Protein AF-A0A8S9UGH1-F1 (afdb_monomer)

Organism: Phytophthora infestans (NCBI:txid4787)

pLDDT: mean 75.02, std 20.07, range [34.66, 97.38]

Structure (mmCIF, N/CA/C/O backbone):
data_AF-A0A8S9UGH1-F1
#
_entry.id   AF-A0A8S9UGH1-F1
#
loop_
_atom_site.group_PDB
_atom_site.id
_atom_site.type_symbol
_atom_site.label_atom_id
_atom_site.label_alt_id
_atom_site.label_comp_id
_atom_site.label_asym_id
_atom_site.label_entity_id
_atom_site.label_seq_id
_atom_site.pdbx_PDB_ins_code
_atom_site.Cartn_x
_atom_site.Cartn_y
_atom_site.Cartn_z
_atom_site.occupancy
_atom_site.B_iso_or_equiv
_atom_site.auth_seq_id
_atom_site.auth_comp_id
_atom_site.auth_asym_id
_atom_site.auth_atom_id
_atom_site.pdbx_PDB_model_num
ATOM 1 N N . MET A 1 1 ? -33.756 27.611 27.835 1.00 44.66 1 MET A N 1
ATOM 2 C CA . MET A 1 1 ? -35.030 27.285 27.177 1.00 44.66 1 MET A CA 1
ATOM 3 C C . MET A 1 1 ? -35.038 28.147 25.940 1.00 44.66 1 MET A C 1
ATOM 5 O O . MET A 1 1 ? -35.484 29.278 26.007 1.00 44.66 1 MET A O 1
ATOM 9 N N . GLU A 1 2 ? -34.351 27.660 24.919 1.00 41.62 2 GLU A N 1
ATOM 10 C CA . GLU A 1 2 ? -34.370 28.168 23.552 1.00 41.62 2 GLU A CA 1
ATOM 11 C C . GLU A 1 2 ? -34.170 26.912 22.707 1.00 41.62 2 GLU A C 1
ATOM 13 O O . GLU A 1 2 ? -33.195 26.176 22.890 1.00 41.62 2 GLU A O 1
ATOM 18 N N . ASP A 1 3 ? -35.229 26.614 21.971 1.00 41.09 3 ASP A N 1
ATOM 19 C CA . ASP A 1 3 ? -35.484 25.418 21.193 1.00 41.09 3 ASP A CA 1
ATOM 20 C C . ASP A 1 3 ? -34.881 25.544 19.782 1.00 41.09 3 ASP A C 1
ATOM 22 O O . ASP A 1 3 ? -34.665 26.650 19.293 1.00 41.09 3 ASP A O 1
ATOM 26 N N . GLU A 1 4 ? -34.663 24.371 19.178 1.00 49.03 4 GLU A N 1
ATOM 27 C CA . GLU A 1 4 ? -34.787 24.040 17.746 1.00 49.03 4 GLU A CA 1
ATOM 28 C C . GLU A 1 4 ? -33.954 24.807 16.695 1.00 49.03 4 GLU A C 1
ATOM 30 O O . GLU A 1 4 ? -34.192 25.968 16.392 1.00 49.03 4 GLU A O 1
ATOM 35 N N . GLU A 1 5 ? -33.081 24.079 15.986 1.00 45.22 5 GLU A N 1
ATOM 36 C CA . GLU A 1 5 ? -33.458 23.616 14.641 1.00 45.22 5 GLU A CA 1
ATOM 37 C C . GLU A 1 5 ? -32.641 22.381 14.219 1.00 45.22 5 GLU A C 1
ATOM 39 O O . GLU A 1 5 ? -31.415 22.319 14.322 1.00 45.22 5 GLU A O 1
ATOM 44 N N . ASP A 1 6 ? -33.407 21.371 13.821 1.00 49.03 6 ASP A N 1
ATOM 45 C CA . ASP A 1 6 ? -33.062 20.022 13.403 1.00 49.03 6 ASP A CA 1
ATOM 46 C C . ASP A 1 6 ? -32.871 20.027 11.878 1.00 49.03 6 ASP A C 1
ATOM 48 O O . ASP A 1 6 ? -33.835 20.229 11.142 1.00 49.03 6 ASP A O 1
ATOM 52 N N . ASP A 1 7 ? -31.637 19.843 11.398 1.00 43.50 7 ASP A N 1
ATOM 53 C CA . ASP A 1 7 ? -31.342 19.698 9.964 1.00 43.50 7 ASP A CA 1
ATOM 54 C C . ASP A 1 7 ? -30.537 18.412 9.724 1.00 43.50 7 ASP A C 1
ATOM 56 O O . ASP A 1 7 ? -29.361 18.403 9.350 1.00 43.50 7 ASP A O 1
ATOM 60 N N . PHE A 1 8 ? -31.179 17.275 10.013 1.00 40.16 8 PHE A N 1
ATOM 61 C CA . PHE A 1 8 ? -30.721 15.976 9.536 1.00 40.16 8 PHE A CA 1
ATOM 62 C C . PHE A 1 8 ? -31.013 15.857 8.037 1.00 40.16 8 PHE A C 1
ATOM 64 O O . PHE A 1 8 ? -32.119 15.520 7.604 1.00 40.16 8 PHE A O 1
ATOM 71 N N . ALA A 1 9 ? -29.973 16.090 7.238 1.00 45.25 9 ALA A N 1
ATOM 72 C CA . ALA A 1 9 ? -29.946 15.730 5.832 1.00 45.25 9 ALA A CA 1
ATOM 73 C C . ALA A 1 9 ? -30.284 14.236 5.665 1.00 45.25 9 ALA A C 1
ATOM 75 O O . ALA A 1 9 ? -29.589 13.352 6.171 1.00 45.25 9 ALA A O 1
ATOM 76 N N . LYS A 1 10 ? -31.381 13.971 4.949 1.00 42.06 10 LYS A N 1
ATOM 77 C CA . LYS A 1 10 ? -31.818 12.635 4.533 1.00 42.06 10 LYS A CA 1
ATOM 78 C C . LYS A 1 10 ? -30.698 11.959 3.741 1.00 42.06 10 LYS A C 1
ATOM 80 O O . LYS A 1 10 ? -30.275 12.483 2.713 1.00 42.06 10 LYS A O 1
ATOM 85 N N . LEU A 1 11 ? -30.236 10.805 4.217 1.00 38.94 11 LEU A N 1
ATOM 86 C CA . LEU A 1 11 ? -29.383 9.921 3.432 1.00 38.94 11 LEU A CA 1
ATOM 87 C C . LEU A 1 11 ? -30.265 9.176 2.433 1.00 38.94 11 LEU A C 1
ATOM 89 O O . LEU A 1 11 ? -31.234 8.525 2.815 1.00 38.94 11 LEU A O 1
ATOM 93 N N . ASP A 1 12 ? -29.928 9.359 1.164 1.00 39.69 12 ASP A N 1
ATOM 94 C CA . ASP A 1 12 ? -30.560 8.748 0.004 1.00 39.69 12 ASP A CA 1
ATOM 95 C C . ASP A 1 12 ? -30.455 7.216 0.100 1.00 39.69 12 ASP A C 1
ATOM 97 O O . ASP A 1 12 ? -29.358 6.656 0.193 1.00 39.69 12 ASP A O 1
ATOM 101 N N . GLU A 1 13 ? -31.605 6.544 0.130 1.00 45.19 13 GLU A N 1
ATOM 102 C CA . GLU A 1 13 ? -31.738 5.088 0.080 1.00 45.19 13 GLU A CA 1
ATOM 103 C C . GLU A 1 13 ? -31.532 4.622 -1.366 1.00 45.19 13 GLU A C 1
ATOM 105 O O . GLU A 1 13 ? -32.474 4.244 -2.054 1.00 45.19 13 GLU A O 1
ATOM 110 N N . ASN A 1 14 ? -30.290 4.646 -1.843 1.00 39.72 14 ASN A N 1
ATOM 111 C CA . ASN A 1 14 ? -29.904 3.839 -2.995 1.00 39.72 14 ASN A CA 1
AT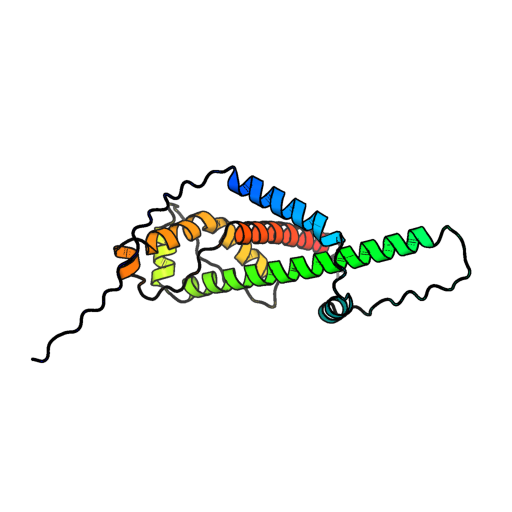OM 112 C C . ASN A 1 14 ? -28.959 2.735 -2.518 1.00 39.72 14 ASN A C 1
ATOM 114 O O . ASN A 1 14 ? -27.737 2.881 -2.474 1.00 39.72 14 ASN A O 1
ATOM 118 N N . GLU A 1 15 ? -29.583 1.628 -2.112 1.00 48.22 15 GLU A N 1
ATOM 119 C CA . GLU A 1 15 ? -28.975 0.310 -1.950 1.00 48.22 15 GLU A CA 1
ATOM 120 C C . GLU A 1 15 ? -28.359 -0.145 -3.282 1.00 48.22 15 GLU 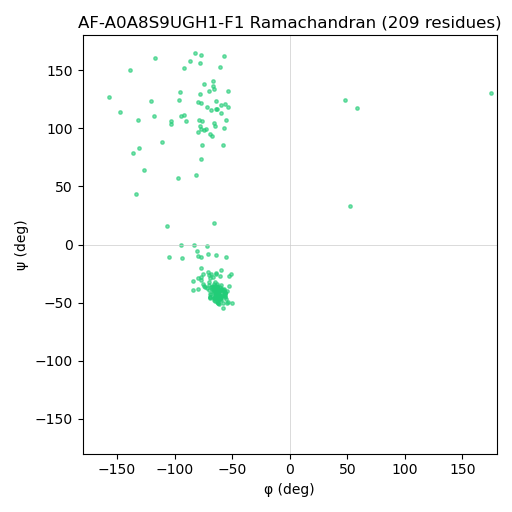A C 1
ATOM 122 O O . GLU A 1 15 ? -28.967 -0.882 -4.057 1.00 48.22 15 GLU A O 1
ATOM 127 N N . GLU A 1 16 ? -27.119 0.254 -3.554 1.00 44.28 16 GLU A N 1
ATOM 128 C CA . GLU A 1 16 ? -26.281 -0.513 -4.471 1.00 44.28 16 GLU A CA 1
ATOM 129 C C . GLU A 1 16 ? -25.745 -1.727 -3.713 1.00 44.28 16 GLU A C 1
ATOM 131 O O . GLU A 1 16 ? -24.863 -1.655 -2.857 1.00 44.28 16 GLU A O 1
ATOM 136 N N . ASN A 1 17 ? -26.378 -2.861 -3.989 1.00 34.66 17 ASN A N 1
ATOM 137 C CA . ASN A 1 17 ? -25.993 -4.179 -3.526 1.00 34.66 17 ASN A CA 1
ATOM 138 C C . ASN A 1 17 ? -24.628 -4.548 -4.138 1.00 34.66 17 ASN A C 1
ATOM 140 O O . ASN A 1 17 ? -24.538 -4.908 -5.311 1.00 34.66 17 ASN A O 1
ATOM 144 N N . TRP A 1 18 ? -23.559 -4.427 -3.349 1.00 46.03 18 TRP A N 1
ATOM 145 C CA . TRP A 1 18 ? -22.182 -4.687 -3.774 1.00 46.03 18 TRP A CA 1
ATOM 146 C C . TRP A 1 18 ? -21.906 -6.190 -3.870 1.00 46.03 18 TRP A C 1
ATOM 148 O O . TRP A 1 18 ? -21.403 -6.813 -2.934 1.00 46.03 18 TRP A O 1
ATOM 158 N N . VAL A 1 19 ? -22.226 -6.777 -5.019 1.00 39.38 19 VAL A N 1
ATOM 159 C CA . VAL A 1 19 ? -21.694 -8.080 -5.426 1.00 39.38 19 VAL A CA 1
ATOM 160 C C . VAL A 1 19 ? -20.404 -7.811 -6.202 1.00 39.38 19 VAL A C 1
ATOM 162 O O . VAL A 1 19 ? -20.446 -7.319 -7.326 1.00 39.38 19 VAL A O 1
ATOM 165 N N . GLU A 1 20 ? -19.243 -8.086 -5.599 1.00 46.31 20 GLU A N 1
ATOM 166 C CA . GLU A 1 20 ? -17.964 -8.065 -6.323 1.00 46.31 20 GLU A CA 1
ATOM 167 C C . GLU A 1 20 ? -17.944 -9.248 -7.306 1.00 46.31 20 GLU A C 1
ATOM 169 O O . GLU A 1 20 ? -17.641 -10.386 -6.942 1.00 46.31 20 GLU A O 1
ATOM 174 N N . GLU A 1 21 ? -18.322 -8.990 -8.561 1.00 43.41 21 GLU A N 1
ATOM 175 C CA . GLU A 1 21 ? -18.216 -9.972 -9.635 1.00 43.41 21 GLU A CA 1
ATOM 176 C C . GLU A 1 21 ? -16.764 -10.037 -10.151 1.00 43.41 21 GLU A C 1
ATOM 178 O O . GLU A 1 21 ? -16.227 -9.032 -10.625 1.00 43.41 21 GLU A O 1
ATOM 183 N N . PRO A 1 22 ? -16.108 -11.213 -10.132 1.00 49.59 22 PRO A N 1
ATOM 184 C CA . PRO A 1 22 ? -14.705 -11.372 -10.538 1.00 49.59 22 PRO A CA 1
ATOM 185 C C . PRO A 1 22 ? -14.437 -11.062 -12.023 1.00 49.59 22 PRO A C 1
ATOM 187 O O . PRO A 1 22 ? -13.282 -10.980 -12.436 1.00 49.59 22 PRO A O 1
ATOM 190 N N . TYR A 1 23 ? -15.483 -10.873 -12.831 1.00 52.03 23 TYR A N 1
ATOM 191 C CA . TYR A 1 23 ? -15.370 -10.469 -14.232 1.00 52.03 23 TYR A CA 1
ATOM 192 C C . TYR A 1 23 ? -15.024 -8.981 -14.403 1.00 52.03 23 TYR A C 1
ATOM 194 O O . TYR A 1 23 ? -14.351 -8.630 -15.369 1.00 52.03 23 TYR A O 1
ATOM 202 N N . VAL A 1 24 ? -15.364 -8.127 -13.429 1.00 55.91 24 VAL A N 1
ATOM 203 C CA . VAL A 1 24 ? -15.098 -6.678 -13.494 1.00 55.91 24 VAL A CA 1
ATOM 204 C C . VAL A 1 24 ? -13.598 -6.371 -13.378 1.00 55.91 24 VAL A C 1
ATOM 206 O O . VAL A 1 24 ? -13.102 -5.448 -14.021 1.00 55.91 24 VAL A O 1
ATOM 209 N N . GLU A 1 25 ? -12.833 -7.172 -12.622 1.00 53.97 25 GLU A N 1
ATOM 210 C CA . GLU A 1 25 ? -11.370 -7.011 -12.545 1.00 53.97 25 GLU A CA 1
ATOM 211 C C . GLU A 1 25 ? -10.682 -7.346 -13.880 1.00 53.97 25 GLU A C 1
ATOM 213 O O . GLU A 1 25 ? -9.716 -6.683 -14.254 1.00 53.97 25 GLU A O 1
ATOM 218 N N . LEU A 1 26 ? -11.180 -8.343 -14.619 1.00 51.88 26 LEU A N 1
ATOM 219 C CA . LEU A 1 26 ? -10.621 -8.724 -15.920 1.00 51.88 26 LEU A CA 1
ATOM 220 C C . LEU A 1 26 ? -10.972 -7.707 -17.012 1.00 51.88 26 LEU A C 1
ATOM 222 O O . LEU A 1 26 ? -10.125 -7.407 -17.851 1.00 51.88 26 LEU A O 1
ATOM 226 N N . GLU A 1 27 ? -12.176 -7.134 -16.975 1.00 56.03 27 GLU A N 1
ATOM 227 C CA . GLU A 1 27 ? -12.573 -6.051 -17.881 1.00 56.03 27 GLU A CA 1
ATOM 228 C C . GLU A 1 27 ? -11.795 -4.760 -17.610 1.00 56.03 27 GLU A C 1
ATOM 230 O O . GLU A 1 27 ? -11.370 -4.104 -18.557 1.00 56.03 27 GLU A O 1
ATOM 235 N N . ALA A 1 28 ? -11.513 -4.432 -16.344 1.00 58.03 28 ALA A N 1
ATOM 236 C CA . ALA A 1 28 ? -10.656 -3.297 -16.001 1.00 58.03 28 ALA A CA 1
ATOM 237 C C . ALA A 1 28 ? -9.218 -3.484 -16.516 1.00 58.03 28 ALA A C 1
ATOM 239 O O . ALA A 1 28 ? -8.615 -2.535 -17.014 1.00 58.03 28 ALA A O 1
ATOM 240 N N . ILE A 1 29 ? -8.671 -4.704 -16.440 1.00 54.88 29 ILE A N 1
ATOM 241 C CA . ILE A 1 29 ? -7.347 -5.022 -16.998 1.00 54.88 29 ILE A CA 1
ATOM 242 C C . ILE A 1 29 ? -7.358 -4.902 -18.528 1.00 54.88 29 ILE A C 1
ATOM 244 O O . ILE A 1 29 ? -6.483 -4.242 -19.081 1.00 54.88 29 ILE A O 1
ATOM 248 N N . ALA A 1 30 ? -8.366 -5.457 -19.207 1.00 61.88 30 ALA A N 1
ATOM 249 C CA . ALA A 1 30 ? -8.492 -5.363 -20.664 1.00 61.88 30 ALA A CA 1
ATOM 250 C C . ALA A 1 30 ? -8.712 -3.916 -21.149 1.00 61.88 30 ALA A C 1
ATOM 252 O O . ALA A 1 30 ? -8.185 -3.519 -22.187 1.00 61.88 30 ALA A O 1
ATOM 253 N N . PHE A 1 31 ? -9.452 -3.109 -20.383 1.00 62.97 31 PHE A N 1
ATOM 254 C CA . PHE A 1 31 ? -9.642 -1.684 -20.649 1.00 62.97 31 PHE A CA 1
ATOM 255 C C . PHE A 1 31 ? -8.322 -0.914 -20.526 1.00 62.97 31 PHE A C 1
ATOM 257 O O . PHE A 1 31 ? -7.970 -0.157 -21.426 1.00 62.97 31 PHE A O 1
ATOM 264 N N . MET A 1 32 ? -7.537 -1.176 -19.474 1.00 56.22 32 MET A N 1
ATOM 265 C CA . MET A 1 32 ? -6.207 -0.576 -19.317 1.00 56.22 32 MET A CA 1
ATOM 266 C C . MET A 1 32 ? -5.235 -1.003 -20.427 1.00 56.22 32 MET A C 1
ATOM 268 O O . MET A 1 32 ? -4.458 -0.175 -20.893 1.00 56.22 32 MET A O 1
ATOM 272 N N . GLU A 1 33 ? -5.279 -2.259 -20.887 1.00 61.94 33 GLU A N 1
ATOM 273 C CA . GLU A 1 33 ? -4.470 -2.731 -22.024 1.00 61.94 33 GLU A CA 1
ATOM 274 C C . GLU A 1 33 ? -4.875 -2.057 -23.348 1.00 61.94 33 GLU A C 1
ATOM 276 O O . GLU A 1 33 ? -4.011 -1.729 -24.163 1.00 61.94 33 GLU A O 1
ATOM 281 N N . SER A 1 34 ? -6.172 -1.796 -23.546 1.00 62.28 34 SER A N 1
ATOM 282 C CA . SER A 1 34 ? -6.693 -1.069 -24.710 1.00 62.28 34 SER A CA 1
ATOM 283 C C . SER A 1 34 ? -6.301 0.413 -24.698 1.00 62.28 34 SER A C 1
ATOM 285 O O . SER A 1 34 ? -5.896 0.941 -25.734 1.00 62.28 34 SER A O 1
ATOM 287 N N . ASP A 1 35 ? -6.377 1.082 -23.546 1.00 54.22 35 ASP A N 1
ATOM 288 C CA . ASP A 1 35 ? -5.964 2.485 -23.398 1.00 54.22 35 ASP A CA 1
ATOM 289 C C . ASP A 1 35 ? -4.447 2.655 -23.578 1.00 54.22 35 ASP A C 1
ATOM 291 O O . ASP A 1 35 ? -4.005 3.626 -24.194 1.00 54.22 35 ASP A O 1
ATOM 295 N N . LEU A 1 36 ? -3.641 1.683 -23.129 1.00 51.94 36 LEU A N 1
ATOM 296 C CA . LEU A 1 36 ? -2.192 1.679 -23.362 1.00 51.94 36 LEU A CA 1
ATOM 297 C C . LEU A 1 36 ? -1.838 1.578 -24.856 1.00 51.94 36 LEU A C 1
ATOM 299 O O . LEU A 1 36 ? -0.835 2.134 -25.297 1.00 51.94 36 LEU A O 1
ATOM 303 N N . LEU A 1 37 ? -2.649 0.861 -25.641 1.00 54.97 37 LEU A N 1
ATOM 304 C CA . LEU A 1 37 ? -2.483 0.763 -27.094 1.00 54.97 37 LEU A CA 1
ATOM 305 C C . LEU A 1 37 ? -2.945 2.046 -27.807 1.00 54.97 37 LEU A C 1
ATOM 307 O O . LEU A 1 37 ? -2.331 2.446 -28.799 1.00 54.97 37 LEU A O 1
ATOM 311 N N . ALA A 1 38 ? -3.976 2.715 -27.282 1.00 51.78 38 ALA A N 1
ATOM 312 C CA . ALA A 1 38 ? -4.524 3.953 -27.837 1.00 51.78 38 ALA A CA 1
ATOM 313 C C . ALA A 1 38 ? -3.670 5.199 -27.532 1.00 51.78 38 ALA A C 1
ATOM 315 O O . ALA A 1 38 ? -3.600 6.105 -28.361 1.00 51.78 38 ALA A O 1
ATOM 316 N N . SER A 1 39 ? -2.953 5.249 -26.400 1.00 45.69 39 SER A N 1
ATOM 317 C CA . SER A 1 39 ? -2.083 6.392 -26.065 1.00 45.69 39 SER A CA 1
ATOM 318 C C . SER A 1 39 ? -0.803 6.474 -26.910 1.00 45.69 39 SER A C 1
ATOM 320 O O . SER A 1 39 ? -0.025 7.413 -26.745 1.00 45.69 39 SER A O 1
ATOM 322 N N . SER A 1 40 ? -0.572 5.521 -27.821 1.00 45.62 40 SER A N 1
ATOM 323 C CA . SER A 1 40 ? 0.558 5.544 -28.759 1.00 45.62 40 SER A CA 1
ATOM 324 C C . SER A 1 40 ? 0.435 6.619 -29.855 1.00 45.62 40 SER A C 1
ATOM 326 O O . SER A 1 40 ? 1.406 6.861 -30.575 1.00 45.62 40 SER A O 1
ATOM 328 N N . GLU A 1 41 ? -0.715 7.303 -29.958 1.00 43.75 41 GLU A N 1
ATOM 329 C CA . GLU A 1 41 ? -0.985 8.329 -30.979 1.00 43.75 41 GLU A CA 1
ATOM 330 C C . GLU A 1 41 ? -0.933 9.787 -30.470 1.00 43.75 41 GLU A C 1
ATOM 332 O O . GLU A 1 41 ? -0.873 10.707 -31.288 1.00 43.75 41 GLU A O 1
ATOM 337 N N . GLU A 1 42 ? -0.877 10.042 -29.155 1.00 43.56 42 GLU A N 1
ATOM 338 C CA . GLU A 1 42 ? -0.755 11.408 -28.618 1.00 43.56 42 GLU A CA 1
ATOM 339 C C . GLU A 1 42 ? 0.671 11.720 -28.144 1.00 43.56 42 GLU A C 1
ATOM 341 O O . GLU A 1 42 ? 1.124 11.334 -27.067 1.00 43.56 42 GLU A O 1
ATOM 346 N N . THR A 1 43 ? 1.390 12.493 -28.960 1.00 42.38 43 THR A N 1
ATOM 347 C CA . THR A 1 43 ? 2.711 13.038 -28.633 1.00 42.38 43 THR A CA 1
ATOM 348 C C . THR A 1 43 ? 2.611 14.065 -27.503 1.00 42.38 43 THR A C 1
ATOM 350 O O . THR A 1 43 ? 2.402 15.258 -27.738 1.00 42.38 43 THR A O 1
ATOM 353 N N . VAL A 1 44 ? 2.795 13.625 -26.260 1.00 46.94 44 VAL A N 1
ATOM 354 C CA . VAL A 1 44 ? 3.105 14.526 -25.144 1.00 46.94 44 VAL A CA 1
ATOM 355 C C . VAL A 1 44 ? 4.491 15.130 -25.390 1.00 46.94 44 VAL A C 1
ATOM 357 O O . VAL A 1 44 ? 5.419 14.438 -25.800 1.00 46.94 44 VAL A O 1
ATOM 360 N N . SER A 1 45 ? 4.649 16.436 -25.156 1.00 50.19 45 SER A N 1
ATOM 361 C CA . SER A 1 45 ? 5.939 17.124 -25.293 1.00 50.19 45 SER A CA 1
ATOM 362 C C . SER A 1 45 ? 7.010 16.443 -24.431 1.00 50.19 45 SER A C 1
ATOM 364 O O . SER A 1 45 ? 7.021 16.578 -23.205 1.00 50.19 45 SER A O 1
ATOM 366 N N . ASN A 1 46 ? 7.928 15.731 -25.091 1.00 51.66 46 ASN A N 1
ATOM 367 C CA . ASN A 1 46 ? 9.024 14.970 -24.485 1.00 51.66 46 ASN A CA 1
ATOM 368 C C . ASN A 1 46 ? 9.861 15.795 -23.486 1.00 51.66 46 ASN A C 1
ATOM 370 O O . ASN A 1 46 ? 10.433 15.241 -22.549 1.00 51.66 46 ASN A O 1
ATOM 374 N N . ALA A 1 47 ? 9.898 17.122 -23.640 1.00 52.38 47 ALA A N 1
ATOM 375 C CA . ALA A 1 47 ? 10.714 18.032 -22.838 1.00 52.38 47 ALA A CA 1
ATOM 376 C C . ALA A 1 47 ? 10.465 17.925 -21.320 1.00 52.38 47 ALA A C 1
ATOM 378 O O . ALA A 1 47 ? 11.423 17.896 -20.550 1.00 52.38 47 ALA A O 1
ATOM 379 N N . ALA A 1 48 ? 9.208 17.792 -20.882 1.00 51.03 48 ALA A N 1
ATOM 380 C CA . ALA A 1 48 ? 8.876 17.734 -19.453 1.00 51.03 48 ALA A CA 1
ATOM 381 C C . ALA A 1 48 ? 9.369 16.440 -18.774 1.00 51.03 48 ALA A C 1
ATOM 383 O O . ALA A 1 48 ? 9.604 16.402 -17.566 1.00 51.03 48 ALA A O 1
ATOM 384 N N . VAL A 1 49 ? 9.535 15.370 -19.552 1.00 51.22 49 VAL A N 1
ATOM 385 C CA . VAL A 1 49 ? 9.947 14.057 -19.047 1.00 51.22 49 VAL A CA 1
ATOM 386 C C . VAL A 1 49 ? 11.465 13.966 -18.910 1.00 51.22 49 VAL A C 1
ATOM 388 O O . VAL A 1 49 ? 11.961 13.437 -17.913 1.00 51.22 49 VAL A O 1
ATOM 391 N N . PHE A 1 50 ? 12.201 14.537 -19.868 1.00 52.44 50 PHE A N 1
ATOM 392 C CA . PHE A 1 50 ? 13.659 14.665 -19.806 1.00 52.44 50 PHE A CA 1
ATOM 393 C C . PHE A 1 50 ? 14.100 15.512 -18.601 1.00 52.44 50 PHE A C 1
ATOM 395 O O . PHE A 1 50 ? 15.017 15.122 -17.877 1.00 52.44 50 PHE A O 1
ATOM 402 N N . GLU A 1 51 ? 13.376 16.597 -18.310 1.00 55.59 51 GLU A N 1
ATOM 403 C CA . GLU A 1 51 ? 13.623 17.448 -17.140 1.00 55.59 51 GLU A CA 1
ATOM 404 C C . GLU A 1 51 ? 13.394 16.701 -15.812 1.00 55.59 51 GLU A C 1
ATOM 406 O O . GLU A 1 51 ? 14.235 16.756 -14.913 1.00 55.59 51 GLU A O 1
ATOM 411 N N . ALA A 1 52 ? 12.315 15.917 -15.698 1.00 49.69 52 ALA A N 1
ATOM 412 C CA . ALA A 1 52 ? 12.025 15.135 -14.492 1.00 49.69 52 ALA A CA 1
ATOM 413 C C . ALA A 1 52 ? 13.072 14.037 -14.210 1.00 49.69 52 ALA A C 1
ATOM 415 O O . ALA A 1 52 ? 13.352 13.726 -13.049 1.00 49.69 52 ALA A O 1
ATOM 416 N N . LEU A 1 53 ? 13.669 13.464 -15.260 1.00 49.41 53 LEU A N 1
ATOM 417 C CA . LEU A 1 53 ? 14.675 12.402 -15.159 1.00 49.41 53 LEU A CA 1
ATOM 418 C C . LEU A 1 53 ? 16.126 12.908 -15.169 1.00 49.41 53 LEU A C 1
ATOM 420 O O . LEU A 1 53 ? 17.035 12.089 -15.056 1.00 49.41 53 LEU A O 1
ATOM 424 N N . HIS A 1 54 ? 16.356 14.223 -15.269 1.00 54.09 54 HIS A N 1
ATOM 425 C CA . HIS A 1 54 ? 17.693 14.810 -15.463 1.00 54.09 54 HIS A CA 1
ATOM 426 C C . HIS A 1 54 ? 18.446 14.197 -16.659 1.00 54.09 54 HIS A C 1
ATOM 428 O O . HIS A 1 54 ? 19.668 14.046 -16.633 1.00 54.09 54 HIS A O 1
ATOM 434 N N . LEU A 1 55 ? 17.713 13.806 -17.700 1.00 51.88 55 LEU A N 1
ATOM 435 C CA . LEU A 1 55 ? 18.288 13.292 -18.935 1.00 51.88 55 LEU A CA 1
ATOM 436 C C . LEU A 1 55 ? 18.389 14.454 -19.924 1.00 51.88 55 LEU A C 1
ATOM 438 O O . LEU A 1 55 ? 17.422 15.190 -20.110 1.00 51.88 55 LEU A O 1
ATOM 442 N N . GLU A 1 56 ? 19.545 14.639 -20.561 1.00 49.47 56 GLU A N 1
ATOM 443 C CA . GLU A 1 56 ? 19.661 15.632 -21.630 1.00 49.47 56 GLU A CA 1
ATOM 444 C C . GLU A 1 56 ? 18.864 15.155 -22.856 1.00 49.47 56 GLU A C 1
ATOM 446 O O . GLU A 1 56 ? 18.995 13.989 -23.251 1.00 49.47 56 GLU A O 1
ATOM 451 N N . PRO A 1 57 ? 18.018 16.010 -23.461 1.00 49.75 57 PRO A N 1
ATOM 452 C CA . PRO A 1 57 ? 17.306 15.643 -24.674 1.00 49.75 57 PRO A CA 1
ATOM 453 C C . PRO A 1 57 ? 18.325 15.402 -25.791 1.00 49.75 57 PRO A C 1
ATOM 455 O O . PRO A 1 57 ? 19.048 16.311 -26.200 1.00 49.75 57 PRO A O 1
ATOM 458 N N . VAL A 1 58 ? 18.384 14.170 -26.297 1.00 49.50 58 VAL A N 1
ATOM 459 C CA . VAL A 1 58 ? 19.229 13.832 -27.446 1.00 49.50 58 VAL A CA 1
ATOM 460 C C . VAL A 1 58 ? 18.563 14.397 -28.697 1.00 49.50 58 VAL A C 1
ATOM 462 O O . VAL A 1 58 ? 17.627 13.811 -29.242 1.00 49.50 58 VAL A O 1
ATOM 465 N N . ILE A 1 59 ? 19.027 15.565 -29.138 1.00 50.03 59 ILE A N 1
ATOM 466 C CA . ILE A 1 59 ? 18.643 16.146 -30.424 1.00 50.03 59 ILE A CA 1
ATOM 467 C C . ILE A 1 59 ? 19.432 15.396 -31.497 1.00 50.03 59 ILE A C 1
ATOM 469 O O . ILE A 1 59 ? 20.619 15.638 -31.700 1.00 50.03 59 ILE A O 1
ATOM 473 N N . VAL A 1 60 ? 18.780 14.436 -32.151 1.00 50.31 60 VAL A N 1
ATOM 474 C CA . VAL A 1 60 ? 19.334 13.787 -33.340 1.00 50.31 60 VAL A CA 1
ATOM 475 C C . VAL A 1 60 ? 19.085 14.732 -34.512 1.00 50.31 60 VAL A C 1
ATOM 477 O O . VAL A 1 60 ? 17.977 14.773 -35.046 1.00 50.31 60 VAL A O 1
ATOM 480 N N . GLU A 1 61 ? 20.081 15.542 -34.869 1.00 46.72 61 GLU A N 1
ATOM 481 C CA . GLU A 1 61 ? 20.029 16.304 -36.117 1.00 46.72 61 GLU A CA 1
ATOM 482 C C . GLU A 1 61 ? 20.138 15.321 -37.285 1.00 46.72 61 GLU A C 1
ATOM 484 O O . GLU A 1 61 ? 21.130 14.603 -37.423 1.00 46.72 61 GLU A O 1
ATOM 489 N N . ALA A 1 62 ? 19.074 15.237 -38.083 1.00 50.44 62 ALA A N 1
ATOM 490 C CA . ALA A 1 62 ? 19.077 14.468 -39.314 1.00 50.44 62 ALA A CA 1
ATOM 491 C C . ALA A 1 62 ? 19.844 15.274 -40.371 1.00 50.44 62 ALA A C 1
ATOM 493 O O . ALA A 1 62 ? 19.362 16.296 -40.851 1.00 50.44 62 ALA A O 1
ATOM 494 N N . ASP A 1 63 ? 21.062 14.839 -40.680 1.00 49.28 63 ASP A N 1
ATOM 495 C CA . ASP A 1 63 ? 21.791 15.270 -41.870 1.00 49.28 63 ASP A CA 1
ATOM 496 C C . ASP A 1 63 ? 21.107 14.622 -43.086 1.00 49.28 63 ASP A C 1
ATOM 498 O O . ASP A 1 63 ? 21.045 13.395 -43.177 1.00 49.28 63 ASP A O 1
ATOM 502 N N . ASP A 1 64 ? 20.567 15.436 -44.001 1.00 55.31 64 ASP A N 1
ATOM 503 C CA . ASP A 1 64 ? 19.787 15.038 -45.192 1.00 55.31 64 ASP A CA 1
ATOM 504 C C . ASP A 1 64 ? 20.605 14.260 -46.250 1.00 55.31 64 ASP A C 1
ATOM 506 O O . ASP A 1 64 ? 20.229 14.149 -47.422 1.00 55.31 64 ASP A O 1
ATOM 510 N N . SER A 1 65 ? 21.751 13.709 -45.865 1.00 56.53 65 SER A N 1
ATOM 511 C CA . SER A 1 65 ? 22.642 12.976 -46.742 1.00 56.53 65 SER A CA 1
ATOM 512 C C . SER A 1 65 ? 23.145 11.696 -46.078 1.00 56.53 65 SER A C 1
ATOM 514 O O . SER A 1 65 ? 24.272 11.690 -45.617 1.00 56.53 65 SER A O 1
ATOM 516 N N . LEU A 1 66 ? 22.343 10.611 -46.028 1.00 51.28 66 LEU A N 1
ATOM 517 C CA . LEU A 1 66 ? 22.814 9.202 -46.049 1.00 51.28 66 LEU A CA 1
ATOM 518 C C . LEU A 1 66 ? 21.703 8.138 -45.850 1.00 51.28 66 LEU A C 1
ATOM 520 O O . LEU A 1 66 ? 20.961 8.171 -44.878 1.00 51.28 66 LEU A O 1
ATOM 524 N N . ASP A 1 67 ? 21.722 7.162 -46.769 1.00 56.56 67 ASP A N 1
ATOM 525 C CA . ASP A 1 67 ? 21.499 5.700 -46.660 1.00 56.56 67 ASP A CA 1
ATOM 526 C C . ASP A 1 67 ? 20.277 5.130 -45.887 1.00 56.56 67 ASP A C 1
ATOM 528 O O . ASP A 1 67 ? 20.128 5.299 -44.678 1.00 56.56 67 ASP A O 1
ATOM 532 N N . GLU A 1 68 ? 19.474 4.304 -46.580 1.00 56.47 68 GLU A N 1
ATOM 533 C CA . GLU A 1 68 ? 18.236 3.623 -46.123 1.00 56.47 68 GLU A CA 1
ATOM 534 C C . GLU A 1 68 ? 18.406 2.750 -44.852 1.00 56.47 68 GLU A C 1
ATOM 536 O O . GLU A 1 68 ? 17.430 2.304 -44.247 1.00 56.47 68 GLU A O 1
ATOM 541 N N . GLY A 1 69 ? 19.642 2.498 -44.407 1.00 52.94 69 GLY A N 1
ATOM 542 C CA . GLY A 1 69 ? 19.951 1.806 -43.153 1.00 52.94 69 GLY A CA 1
ATOM 543 C C . GLY A 1 69 ? 19.788 2.656 -41.882 1.00 52.94 69 GLY A C 1
ATOM 544 O O . GLY A 1 69 ? 19.635 2.087 -40.797 1.00 52.94 69 GLY A O 1
ATOM 545 N N . LEU A 1 70 ? 19.797 3.992 -41.988 1.00 51.25 70 LEU A N 1
ATOM 546 C CA . LEU A 1 70 ? 19.734 4.911 -40.841 1.00 51.25 70 LEU A CA 1
ATOM 547 C C . LEU A 1 70 ? 18.305 5.090 -40.291 1.00 51.25 70 LEU A C 1
ATOM 549 O O . LEU A 1 70 ? 18.122 5.269 -39.083 1.00 51.25 70 LEU A O 1
ATOM 553 N N . ASP A 1 71 ? 17.289 4.946 -41.145 1.00 54.00 71 ASP A N 1
ATOM 554 C CA . ASP A 1 71 ? 15.875 5.076 -40.765 1.00 54.00 71 ASP A CA 1
ATOM 555 C C . ASP A 1 71 ? 15.462 4.041 -39.708 1.00 54.00 71 ASP A C 1
ATOM 557 O O . ASP A 1 71 ? 14.750 4.363 -38.753 1.00 54.00 71 ASP A O 1
ATOM 561 N N . ASN A 1 72 ? 15.995 2.818 -39.793 1.00 58.84 72 ASN A N 1
ATOM 562 C CA . ASN A 1 72 ? 15.753 1.770 -38.796 1.00 58.84 72 ASN A CA 1
ATOM 563 C C . ASN A 1 72 ? 16.357 2.114 -37.421 1.00 58.84 72 ASN A C 1
ATOM 565 O O . ASN A 1 72 ? 15.775 1.785 -36.384 1.00 58.84 72 ASN A O 1
ATOM 569 N N . GLY A 1 73 ? 17.500 2.807 -37.395 1.00 59.47 73 GLY A N 1
ATOM 570 C CA . GLY A 1 73 ? 18.121 3.295 -36.162 1.00 59.47 73 GLY A CA 1
ATOM 571 C C . GLY A 1 73 ? 17.307 4.419 -35.519 1.00 59.47 73 GLY A C 1
ATOM 572 O O . GLY A 1 73 ? 17.015 4.366 -34.324 1.00 59.47 73 GLY A O 1
ATOM 573 N N . CYS A 1 74 ? 16.862 5.394 -36.314 1.00 61.88 74 CYS A N 1
ATOM 574 C CA . CYS A 1 74 ? 16.034 6.510 -35.851 1.00 61.88 74 CYS A CA 1
ATOM 575 C C . CYS A 1 74 ? 14.667 6.052 -35.316 1.00 61.88 74 CYS A C 1
ATOM 577 O O . CYS A 1 74 ? 14.210 6.551 -34.283 1.00 61.88 74 CYS A O 1
ATOM 579 N N . LEU A 1 75 ? 14.033 5.068 -35.964 1.00 62.22 75 LEU A N 1
ATOM 580 C CA . LEU A 1 75 ? 12.799 4.447 -35.472 1.00 62.22 75 LEU A CA 1
ATOM 581 C C . LEU A 1 75 ? 13.024 3.720 -34.138 1.00 62.22 75 LEU A C 1
ATOM 583 O O . LEU A 1 75 ? 12.231 3.887 -33.211 1.00 62.22 75 LEU A O 1
ATOM 587 N N . SER A 1 76 ? 14.136 2.991 -33.997 1.00 74.12 76 SER A N 1
ATOM 588 C CA . SER A 1 76 ? 14.492 2.322 -32.739 1.00 74.12 76 SER A CA 1
ATOM 589 C C . SER A 1 76 ? 14.758 3.311 -31.600 1.00 74.12 76 SER A C 1
ATOM 591 O O . SER A 1 76 ? 14.371 3.042 -30.463 1.00 74.12 76 SER A O 1
ATOM 593 N N . VAL A 1 77 ? 15.403 4.448 -31.878 1.00 76.69 77 VAL A N 1
ATOM 594 C CA . VAL A 1 77 ? 15.677 5.487 -30.870 1.00 76.69 77 VAL A CA 1
ATOM 595 C C . VAL A 1 77 ? 14.385 6.168 -30.422 1.00 76.69 77 VAL A C 1
ATOM 597 O O . VAL A 1 77 ? 14.184 6.349 -29.222 1.00 76.69 77 VAL A O 1
ATOM 600 N N . ARG A 1 78 ? 13.474 6.494 -31.349 1.00 76.75 78 ARG A N 1
ATOM 601 C CA . ARG A 1 78 ? 12.158 7.056 -30.998 1.00 76.75 78 ARG A CA 1
ATOM 602 C C . ARG A 1 78 ? 11.329 6.080 -30.165 1.00 76.75 78 ARG A C 1
ATOM 604 O O . ARG A 1 78 ? 10.796 6.486 -29.139 1.00 76.75 78 ARG A O 1
ATOM 611 N N . ALA A 1 79 ? 11.285 4.803 -30.549 1.00 78.31 79 ALA A N 1
ATOM 612 C CA . ALA A 1 79 ? 10.584 3.770 -29.786 1.00 78.31 79 ALA A CA 1
ATOM 613 C C . ALA A 1 79 ? 11.164 3.605 -28.369 1.00 78.31 79 ALA A C 1
ATOM 615 O O . ALA A 1 79 ? 10.418 3.545 -27.391 1.00 78.31 79 ALA A O 1
ATOM 616 N N . ALA A 1 80 ? 12.495 3.600 -28.233 1.00 78.31 80 ALA A N 1
ATOM 617 C CA . ALA A 1 80 ? 13.154 3.550 -26.930 1.00 78.31 80 ALA A CA 1
ATOM 618 C C . ALA A 1 80 ? 12.864 4.804 -26.087 1.00 78.31 80 ALA A C 1
ATOM 620 O O . ALA A 1 80 ? 12.578 4.690 -24.897 1.00 78.31 80 ALA A O 1
ATOM 621 N N . SER A 1 81 ? 12.885 5.994 -26.696 1.00 79.81 81 SER A N 1
ATOM 622 C CA . SER A 1 81 ? 12.541 7.248 -26.016 1.00 79.81 81 SER A CA 1
ATOM 623 C C . SER A 1 81 ? 11.098 7.245 -25.521 1.00 79.81 81 SER A C 1
ATOM 625 O O . SER A 1 81 ? 10.856 7.631 -24.380 1.00 79.81 81 SER A O 1
ATOM 627 N N . GLN A 1 82 ? 10.150 6.789 -26.344 1.00 84.25 82 GLN A N 1
ATOM 628 C CA . GLN A 1 82 ? 8.750 6.677 -25.940 1.00 84.25 82 GLN A CA 1
ATOM 629 C C . GLN A 1 82 ? 8.598 5.694 -24.775 1.00 84.25 82 GLN A C 1
ATOM 631 O O . GLN A 1 82 ? 7.999 6.028 -23.762 1.00 84.25 82 GLN A O 1
ATOM 636 N N . THR A 1 83 ? 9.276 4.545 -24.847 1.00 82.62 83 THR A N 1
ATOM 637 C CA . THR A 1 83 ? 9.295 3.565 -23.751 1.00 82.62 83 THR A CA 1
ATOM 638 C C . THR A 1 83 ? 9.790 4.189 -22.438 1.00 82.62 83 THR A C 1
ATOM 640 O O . THR A 1 83 ? 9.227 3.932 -21.376 1.00 82.62 83 THR A O 1
ATOM 643 N N . LEU A 1 84 ? 10.830 5.033 -22.474 1.00 83.69 84 LEU A N 1
ATOM 644 C CA . LEU A 1 84 ? 11.314 5.742 -21.280 1.00 83.69 84 LEU A CA 1
ATOM 645 C C . LEU A 1 84 ? 10.288 6.745 -20.741 1.00 83.69 84 LEU A C 1
ATOM 647 O O . LEU A 1 84 ? 10.172 6.898 -19.521 1.00 83.69 84 LEU A O 1
ATOM 651 N N . VAL A 1 85 ? 9.544 7.408 -21.628 1.00 85.44 85 VAL A N 1
ATOM 652 C CA . VAL A 1 85 ? 8.451 8.304 -21.242 1.00 85.44 85 VAL A CA 1
ATOM 653 C C . VAL A 1 85 ? 7.351 7.536 -20.522 1.00 85.44 85 VAL A C 1
ATOM 655 O O . VAL A 1 85 ? 6.975 7.918 -19.411 1.00 85.44 85 VAL A O 1
ATOM 658 N N . ASP A 1 86 ? 6.914 6.420 -21.094 1.00 82.62 86 ASP A N 1
ATOM 659 C CA . ASP A 1 86 ? 5.858 5.581 -20.531 1.00 82.62 86 ASP A CA 1
ATOM 660 C C . ASP A 1 86 ? 6.282 5.013 -19.164 1.00 82.62 86 ASP A C 1
ATOM 662 O O . ASP A 1 86 ? 5.526 5.063 -18.190 1.00 82.62 86 ASP A O 1
ATOM 666 N N . ILE A 1 87 ? 7.540 4.566 -19.040 1.00 84.25 87 ILE A N 1
ATOM 667 C CA . ILE A 1 87 ? 8.123 4.129 -17.762 1.00 84.25 87 ILE A CA 1
ATOM 668 C C . ILE A 1 87 ? 8.095 5.266 -16.735 1.00 84.25 87 ILE A C 1
ATOM 670 O O . ILE A 1 87 ? 7.708 5.046 -15.587 1.00 84.25 87 ILE A O 1
ATOM 674 N N . SER A 1 88 ? 8.494 6.478 -17.122 1.00 82.25 88 SER A N 1
ATOM 675 C CA . SER A 1 88 ? 8.511 7.636 -16.222 1.00 82.25 88 SER A CA 1
ATOM 676 C C . SER A 1 88 ? 7.113 7.957 -15.685 1.00 82.25 88 SER A C 1
ATOM 678 O O . SER A 1 88 ? 6.922 8.127 -14.476 1.00 82.25 88 SER A O 1
ATOM 680 N N . GLN A 1 89 ? 6.110 7.959 -16.566 1.00 85.38 89 GLN A N 1
ATOM 681 C CA . GLN A 1 89 ? 4.713 8.173 -16.192 1.00 85.38 89 GLN A CA 1
ATOM 682 C C . GLN A 1 89 ? 4.202 7.068 -15.257 1.00 85.38 89 GLN A C 1
ATOM 684 O O . GLN A 1 89 ? 3.607 7.369 -14.216 1.00 85.38 89 GLN A O 1
ATOM 689 N N . ALA A 1 90 ? 4.501 5.802 -15.559 1.00 84.06 90 ALA A N 1
ATOM 690 C CA . ALA A 1 90 ? 4.135 4.667 -14.715 1.00 84.06 90 ALA A CA 1
ATOM 691 C C . ALA A 1 90 ? 4.786 4.741 -13.321 1.00 84.06 90 ALA A C 1
ATOM 693 O O . ALA A 1 90 ? 4.134 4.471 -12.304 1.00 84.06 90 ALA A O 1
ATOM 694 N N . VAL A 1 91 ? 6.053 5.162 -13.237 1.00 84.81 91 VAL A N 1
ATOM 695 C CA . VAL A 1 91 ? 6.760 5.389 -11.965 1.00 84.81 91 VAL A CA 1
ATOM 696 C C . VAL A 1 91 ? 6.100 6.518 -11.171 1.00 84.81 91 VAL A C 1
ATOM 698 O O . VAL A 1 91 ? 5.883 6.372 -9.964 1.00 84.81 91 VAL A O 1
ATOM 701 N N . ALA A 1 92 ? 5.721 7.619 -11.824 1.00 85.50 92 ALA A N 1
ATOM 702 C CA . ALA A 1 92 ? 5.033 8.732 -11.176 1.00 85.50 92 ALA A CA 1
ATOM 703 C C . ALA A 1 92 ? 3.649 8.327 -10.635 1.00 85.50 92 ALA A C 1
ATOM 705 O O . ALA A 1 92 ? 3.318 8.652 -9.489 1.00 85.50 92 ALA A O 1
ATOM 706 N N . ALA A 1 93 ? 2.858 7.580 -11.414 1.00 86.81 93 ALA A N 1
ATOM 707 C CA . ALA A 1 93 ? 1.570 7.033 -10.981 1.00 86.81 93 ALA A CA 1
ATOM 708 C C . ALA A 1 93 ? 1.739 6.102 -9.769 1.00 86.81 93 ALA A C 1
ATOM 710 O O . ALA A 1 93 ? 1.110 6.299 -8.725 1.00 86.81 93 ALA A O 1
ATOM 711 N N . THR A 1 94 ? 2.700 5.179 -9.844 1.00 89.25 94 THR A N 1
ATOM 712 C CA . THR A 1 94 ? 3.055 4.285 -8.734 1.00 89.25 94 THR A CA 1
ATOM 713 C C . THR A 1 94 ? 3.442 5.075 -7.477 1.00 89.25 94 THR A C 1
ATOM 715 O O . THR A 1 94 ? 2.995 4.758 -6.371 1.00 89.25 94 THR A O 1
ATOM 718 N N . GLY A 1 95 ? 4.212 6.158 -7.625 1.00 90.25 95 GLY A N 1
ATOM 719 C CA . GLY A 1 95 ? 4.598 7.046 -6.525 1.00 90.25 95 GLY A CA 1
ATOM 720 C C . GLY A 1 95 ? 3.410 7.695 -5.801 1.00 90.25 95 GLY A C 1
ATOM 721 O O . GLY A 1 95 ? 3.439 7.837 -4.570 1.00 90.25 95 GLY A O 1
ATOM 722 N N . LYS A 1 96 ? 2.332 8.031 -6.526 1.00 92.25 96 LYS A N 1
ATOM 723 C CA . LYS A 1 96 ? 1.080 8.534 -5.932 1.00 92.25 96 LYS A CA 1
ATOM 724 C C . LYS A 1 96 ? 0.410 7.459 -5.078 1.00 92.25 96 LYS A C 1
ATOM 726 O O . LYS A 1 96 ? 0.077 7.727 -3.922 1.00 92.25 96 LYS A O 1
ATOM 731 N N . HIS A 1 97 ? 0.284 6.233 -5.590 1.00 93.69 97 HIS A N 1
ATOM 732 C CA . HIS A 1 97 ? -0.322 5.127 -4.843 1.00 93.69 97 HIS A CA 1
ATOM 733 C C . HIS A 1 97 ? 0.474 4.777 -3.581 1.00 93.69 97 HIS A C 1
ATOM 735 O O . HIS A 1 97 ? -0.109 4.679 -2.500 1.00 93.69 97 HIS A O 1
ATOM 741 N N . VAL A 1 98 ? 1.807 4.685 -3.674 1.00 93.50 98 VAL A N 1
ATOM 742 C CA . VAL A 1 98 ? 2.678 4.461 -2.504 1.00 93.50 98 VAL A CA 1
ATOM 743 C C . VAL A 1 98 ? 2.474 5.556 -1.455 1.00 93.50 98 VAL A C 1
ATOM 745 O O . VAL A 1 98 ? 2.386 5.266 -0.263 1.00 93.50 98 VAL A O 1
ATOM 748 N N . SER A 1 99 ? 2.340 6.815 -1.877 1.00 93.00 99 SER A N 1
ATOM 749 C CA . SER A 1 99 ? 2.086 7.933 -0.961 1.00 93.00 99 SER A CA 1
ATOM 750 C C . SER A 1 99 ? 0.736 7.817 -0.246 1.00 93.00 99 SER A C 1
ATOM 752 O O . SER A 1 99 ? 0.658 8.104 0.948 1.00 93.00 99 SER A O 1
ATOM 754 N N . SER A 1 100 ? -0.312 7.340 -0.920 1.00 93.94 100 SER A N 1
ATOM 755 C CA . SER A 1 100 ? -1.598 7.036 -0.278 1.00 93.94 100 SER A CA 1
ATOM 756 C C . SER A 1 100 ? -1.471 5.912 0.754 1.00 93.94 100 SER A C 1
ATOM 758 O O . SER A 1 100 ? -1.956 6.050 1.876 1.00 93.94 100 SER A O 1
ATOM 760 N N . PHE A 1 101 ? -0.734 4.844 0.441 1.00 95.19 101 PHE A N 1
ATOM 761 C CA . PHE A 1 101 ? -0.462 3.777 1.407 1.00 95.19 101 PHE A CA 1
ATOM 762 C C . PHE A 1 101 ? 0.348 4.253 2.617 1.00 95.19 101 PHE A C 1
ATOM 764 O O . PHE A 1 101 ? 0.054 3.850 3.743 1.00 95.19 101 PHE A O 1
ATOM 771 N N . ARG A 1 102 ? 1.301 5.176 2.438 1.00 95.19 102 ARG A N 1
ATOM 772 C CA . ARG A 1 102 ? 2.007 5.805 3.567 1.00 95.19 102 ARG A CA 1
ATOM 773 C C . ARG A 1 102 ? 1.055 6.530 4.513 1.00 95.19 102 ARG A C 1
ATOM 775 O O . ARG A 1 102 ? 1.251 6.452 5.722 1.00 95.19 102 ARG A O 1
ATOM 782 N N . LYS A 1 103 ? 0.012 7.199 4.005 1.00 94.81 103 LYS A N 1
ATOM 783 C CA . LYS A 1 103 ? -1.005 7.848 4.858 1.00 94.81 103 LYS A CA 1
ATOM 784 C C . LYS A 1 103 ? -1.757 6.823 5.708 1.00 94.81 103 LYS A C 1
ATOM 786 O O . LYS A 1 103 ? -1.950 7.049 6.900 1.00 94.81 103 LYS A O 1
ATOM 791 N N . ILE A 1 104 ? -2.101 5.674 5.127 1.00 94.88 104 ILE A N 1
ATOM 792 C CA . ILE A 1 104 ? -2.749 4.562 5.840 1.00 94.88 104 ILE A CA 1
ATOM 793 C C . ILE A 1 104 ? -1.828 4.026 6.938 1.00 94.88 104 ILE A C 1
ATOM 795 O O . ILE A 1 104 ? -2.220 3.942 8.102 1.00 94.88 104 ILE A O 1
ATOM 799 N N . VAL A 1 105 ? -0.573 3.729 6.598 1.00 96.06 105 VAL A N 1
ATOM 800 C CA . VAL A 1 105 ? 0.438 3.281 7.568 1.00 96.06 105 VAL A CA 1
ATOM 801 C C . VAL A 1 105 ? 0.610 4.302 8.689 1.00 96.06 105 VAL A C 1
ATOM 803 O O . VAL A 1 105 ? 0.645 3.939 9.865 1.00 96.06 105 VAL A O 1
ATOM 806 N N . HIS A 1 106 ? 0.669 5.587 8.345 1.00 95.00 106 HIS A N 1
ATOM 807 C CA . HIS A 1 106 ? 0.796 6.675 9.301 1.00 95.00 106 HIS A CA 1
ATOM 808 C C . HIS A 1 106 ? -0.390 6.745 10.268 1.00 95.00 106 HIS A C 1
ATOM 810 O O . HIS A 1 106 ? -0.180 6.893 11.473 1.00 95.00 106 HIS A O 1
ATOM 816 N N . TYR A 1 107 ? -1.616 6.586 9.764 1.00 94.88 107 TYR A N 1
ATOM 817 C CA . TYR A 1 107 ? -2.827 6.552 10.579 1.00 94.88 107 TYR A CA 1
ATOM 818 C C . TYR A 1 107 ? -2.759 5.440 11.635 1.00 94.88 107 TYR A C 1
ATOM 820 O O . TYR A 1 107 ? -2.857 5.718 12.833 1.00 94.88 107 TYR A O 1
ATOM 828 N N . PHE A 1 108 ? -2.505 4.197 11.210 1.00 95.31 108 PHE A N 1
ATOM 829 C CA . PHE A 1 108 ? -2.418 3.049 12.120 1.00 95.31 108 PHE A CA 1
ATOM 830 C C . PHE A 1 108 ? -1.214 3.130 13.064 1.00 95.31 108 PHE A C 1
ATOM 832 O O . PHE A 1 108 ? -1.265 2.618 14.177 1.00 95.31 108 PHE A O 1
ATOM 839 N N . SER A 1 109 ? -0.132 3.791 12.653 1.00 94.44 109 SER A N 1
ATOM 840 C CA . SER A 1 109 ? 1.049 3.974 13.503 1.00 94.44 109 SER A CA 1
ATOM 841 C C . SER A 1 109 ? 0.824 5.011 14.604 1.00 94.44 109 SER A C 1
ATOM 843 O O . SER A 1 109 ? 1.350 4.855 15.704 1.00 94.44 109 SER A O 1
ATOM 845 N N . LYS A 1 110 ? 0.056 6.071 14.323 1.00 93.56 110 LYS A N 1
ATOM 846 C CA . LYS A 1 110 ? -0.215 7.153 15.282 1.00 93.56 110 LYS A CA 1
ATOM 847 C C . LYS A 1 110 ? -1.365 6.859 16.237 1.00 93.56 110 LYS A C 1
ATOM 849 O O . LYS A 1 110 ? -1.358 7.363 17.357 1.00 93.56 110 LYS A O 1
ATOM 854 N N . ARG A 1 111 ? -2.365 6.092 15.805 1.00 93.81 111 ARG A N 1
ATOM 855 C CA . ARG A 1 111 ? -3.576 5.834 16.591 1.00 93.81 111 ARG A CA 1
ATOM 856 C C . ARG A 1 111 ? -3.519 4.440 17.205 1.00 93.81 111 ARG A C 1
ATOM 858 O O . ARG A 1 111 ? -3.742 3.450 16.514 1.00 93.81 111 ARG A O 1
ATOM 865 N N . SER A 1 112 ? -3.280 4.368 18.515 1.00 93.94 112 SER A N 1
ATOM 866 C CA . SER A 1 112 ? -3.244 3.099 19.261 1.00 93.94 112 SER A CA 1
ATOM 867 C C . SER A 1 112 ? -4.532 2.294 19.095 1.00 93.94 112 SER A C 1
ATOM 869 O O . SER A 1 112 ? -4.466 1.134 18.716 1.00 93.94 112 SER A O 1
ATOM 871 N N . LYS A 1 113 ? -5.702 2.933 19.231 1.00 94.81 113 LYS A N 1
ATOM 872 C CA . LYS A 1 113 ? -7.007 2.281 19.015 1.00 94.81 113 LYS A CA 1
ATOM 873 C C . LYS A 1 113 ? -7.134 1.641 17.631 1.00 94.81 113 LYS A C 1
ATOM 875 O O . LYS A 1 113 ? -7.590 0.511 17.508 1.00 94.81 113 LYS A O 1
ATOM 880 N N . ALA A 1 114 ? -6.704 2.348 16.585 1.00 94.50 114 ALA A N 1
ATOM 881 C CA . ALA A 1 114 ? -6.742 1.821 15.225 1.00 94.50 114 ALA A CA 1
ATOM 882 C C . ALA A 1 114 ? -5.804 0.622 15.065 1.00 94.50 114 ALA A C 1
ATOM 884 O O . ALA A 1 114 ? -6.160 -0.362 14.424 1.00 94.50 114 ALA A O 1
ATOM 885 N N . LYS A 1 115 ? -4.615 0.691 15.670 1.00 95.31 115 LYS A N 1
ATOM 886 C CA . LYS A 1 115 ? -3.651 -0.410 15.690 1.00 95.31 115 LYS A CA 1
ATOM 887 C C . LYS A 1 115 ? -4.204 -1.640 16.411 1.00 95.31 115 LYS A C 1
ATOM 889 O O . LYS A 1 115 ? -4.113 -2.739 15.874 1.00 95.31 115 LYS A O 1
ATOM 894 N N . ASP A 1 116 ? -4.804 -1.453 17.581 1.00 95.81 116 ASP A N 1
ATOM 895 C CA . ASP A 1 116 ? -5.410 -2.532 18.365 1.00 95.81 116 ASP A CA 1
ATOM 896 C C . ASP A 1 116 ? -6.587 -3.151 17.608 1.00 95.81 116 ASP A C 1
ATOM 898 O O . ASP A 1 116 ? -6.732 -4.373 17.552 1.00 95.81 116 ASP A O 1
ATOM 902 N N . LYS A 1 117 ? -7.383 -2.318 16.927 1.00 95.75 117 LYS A N 1
ATOM 903 C CA . LYS A 1 117 ? -8.468 -2.792 16.070 1.00 95.75 117 LYS A CA 1
ATOM 904 C C . LYS A 1 117 ? -7.945 -3.587 14.875 1.00 95.75 117 LYS A C 1
ATOM 906 O O . LYS A 1 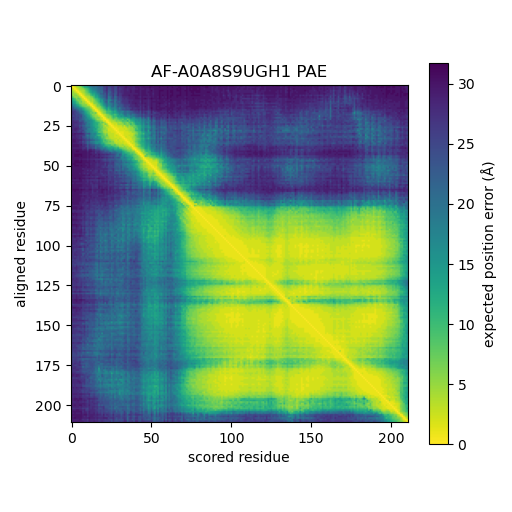117 ? -8.463 -4.670 14.615 1.00 95.75 117 LYS A O 1
ATOM 911 N N . LEU A 1 118 ? -6.903 -3.105 14.198 1.00 95.44 118 LEU A N 1
ATOM 912 C CA . LEU A 1 118 ? -6.238 -3.821 13.106 1.00 95.44 118 LEU A CA 1
ATOM 913 C C . LEU A 1 118 ? -5.723 -5.191 13.567 1.00 95.44 118 LEU A C 1
ATOM 915 O O . LEU A 1 118 ? -5.830 -6.163 12.829 1.00 95.44 118 LEU A O 1
ATOM 919 N N . ILE A 1 119 ? -5.190 -5.283 14.787 1.00 96.19 119 ILE A N 1
ATOM 920 C CA . ILE A 1 119 ? -4.780 -6.552 15.399 1.00 96.19 119 ILE A CA 1
ATOM 921 C C . ILE A 1 119 ? -5.998 -7.449 15.657 1.00 96.19 119 ILE A C 1
ATOM 923 O O . ILE A 1 119 ? -5.974 -8.615 15.287 1.00 96.19 119 ILE A O 1
ATOM 927 N N . SER A 1 120 ? -7.080 -6.908 16.225 1.00 95.50 120 SER A N 1
ATOM 928 C CA . SER A 1 120 ? -8.294 -7.678 16.545 1.00 95.50 120 SER A CA 1
ATOM 929 C C . SER A 1 120 ? -9.023 -8.248 15.325 1.00 95.50 120 SER A C 1
ATOM 931 O O . SER A 1 120 ? -9.767 -9.213 15.455 1.00 95.50 120 SER A O 1
ATOM 933 N N . LEU A 1 121 ? -8.837 -7.636 14.151 1.00 95.44 121 LEU A N 1
ATOM 934 C CA . LEU A 1 121 ? -9.415 -8.095 12.888 1.00 95.44 121 LEU A CA 1
ATOM 935 C C . LEU A 1 121 ? -8.624 -9.256 12.264 1.00 95.44 121 LEU A C 1
ATOM 937 O O . LEU A 1 121 ? -9.080 -9.843 11.288 1.00 95.44 121 LEU A O 1
ATOM 941 N N . GLN A 1 122 ? -7.444 -9.578 12.794 1.00 96.00 122 GLN A N 1
ATOM 942 C CA . GLN A 1 122 ? -6.620 -10.677 12.307 1.00 96.00 122 GLN A CA 1
ATOM 943 C C . GLN A 1 122 ? -6.898 -11.932 13.131 1.00 96.00 122 GLN A C 1
ATOM 945 O O . GLN A 1 122 ? -6.500 -12.019 14.291 1.00 96.00 122 GLN A O 1
ATOM 950 N N . ASP A 1 123 ? -7.540 -12.924 12.518 1.00 91.44 123 ASP A N 1
ATOM 951 C CA . ASP A 1 123 ? -7.782 -14.234 13.132 1.00 91.44 123 ASP A CA 1
ATOM 952 C C . ASP A 1 123 ? -6.542 -15.141 13.018 1.00 91.44 123 ASP A C 1
ATOM 954 O O . ASP A 1 123 ? -6.533 -16.171 12.346 1.00 91.44 123 ASP A O 1
ATOM 958 N N . VAL A 1 124 ? -5.422 -14.694 13.594 1.00 92.56 124 VAL A N 1
ATOM 959 C CA . VAL A 1 124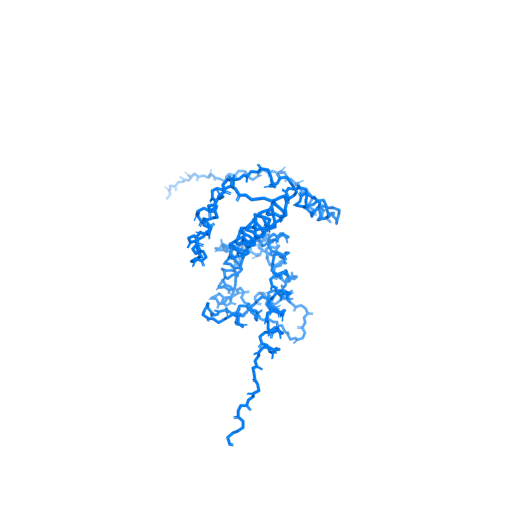 ? -4.135 -15.406 13.550 1.00 92.56 124 VAL A CA 1
ATOM 960 C C . VAL A 1 124 ? -3.424 -15.345 14.898 1.00 92.56 124 VAL A C 1
ATOM 962 O O . VAL A 1 124 ? -3.519 -14.366 15.635 1.00 92.56 124 VAL A O 1
ATOM 965 N N . SER A 1 125 ? -2.634 -16.378 15.205 1.00 89.25 125 SER A N 1
ATOM 966 C CA . SER A 1 125 ? -1.906 -16.477 16.482 1.00 89.25 125 SER A CA 1
ATOM 967 C C . SER A 1 125 ? -0.849 -15.383 16.684 1.00 89.25 125 SER A C 1
ATOM 969 O O . SER A 1 125 ? -0.481 -15.106 17.824 1.00 89.25 125 SER A O 1
ATOM 971 N N . ALA A 1 126 ? -0.322 -14.807 15.602 1.00 92.50 126 ALA A N 1
ATOM 972 C CA . ALA A 1 126 ? 0.705 -13.769 15.631 1.00 92.50 126 ALA A CA 1
ATOM 973 C C . ALA A 1 126 ? 0.276 -12.605 14.722 1.00 92.50 126 ALA A C 1
ATOM 975 O O . ALA A 1 126 ? 0.660 -12.570 13.551 1.00 92.50 126 ALA A O 1
ATOM 976 N N . PRO A 1 127 ? -0.562 -11.684 15.226 1.00 94.38 127 PRO A N 1
ATOM 977 C CA . PRO A 1 127 ? -1.087 -10.589 14.428 1.00 94.38 127 PRO A CA 1
ATOM 978 C C . PRO A 1 127 ? 0.026 -9.619 14.032 1.00 94.38 127 PRO A C 1
ATOM 980 O O . PRO A 1 127 ? 0.934 -9.298 14.803 1.00 94.38 127 PRO A O 1
ATOM 983 N N . LEU A 1 128 ? -0.062 -9.134 12.804 1.00 96.19 128 LEU A N 1
ATOM 984 C CA . LEU A 1 128 ? 0.893 -8.228 12.199 1.00 96.19 128 LEU A CA 1
ATOM 985 C C . LEU A 1 128 ? 0.472 -6.774 12.423 1.00 96.19 128 LEU A C 1
ATOM 987 O O . LEU A 1 128 ? -0.705 -6.433 12.517 1.00 96.19 128 LEU A O 1
ATOM 991 N N . THR A 1 129 ? 1.454 -5.879 12.461 1.00 95.56 129 THR A N 1
ATOM 992 C CA . THR A 1 129 ? 1.221 -4.429 12.477 1.00 95.56 129 THR A CA 1
ATOM 993 C C . THR A 1 129 ? 1.811 -3.789 11.234 1.00 95.56 129 THR A C 1
ATOM 995 O O . THR A 1 129 ? 2.714 -4.348 10.608 1.00 95.56 129 THR A O 1
ATOM 998 N N . VAL A 1 130 ? 1.347 -2.589 10.896 1.00 96.19 130 VAL A N 1
ATOM 999 C CA . VAL A 1 130 ? 1.962 -1.790 9.831 1.00 96.19 130 VAL A CA 1
ATOM 1000 C C . VAL A 1 130 ? 3.432 -1.473 10.146 1.00 96.19 130 VAL A C 1
ATOM 1002 O O . VAL A 1 130 ? 3.830 -1.413 11.313 1.00 96.19 130 VAL A O 1
ATOM 1005 N N . ILE A 1 131 ? 4.232 -1.282 9.096 1.00 95.69 131 ILE A N 1
ATOM 1006 C CA . ILE A 1 131 ? 5.637 -0.865 9.172 1.00 95.69 131 ILE A CA 1
ATOM 1007 C C . ILE A 1 131 ? 5.767 0.445 8.399 1.00 95.69 131 ILE A C 1
ATOM 1009 O O . ILE A 1 131 ? 5.426 0.487 7.222 1.00 95.69 131 ILE A O 1
ATOM 1013 N N . SER A 1 132 ? 6.264 1.496 9.048 1.00 93.75 132 SER A N 1
ATOM 1014 C CA . SER A 1 132 ? 6.571 2.770 8.389 1.00 93.75 132 SER A CA 1
ATOM 1015 C C . SER A 1 132 ? 7.839 2.661 7.550 1.00 93.75 132 SER A C 1
ATOM 1017 O O . SER A 1 132 ? 8.834 2.092 8.005 1.00 93.75 132 SER A O 1
ATOM 1019 N N . ASP A 1 133 ? 7.822 3.238 6.349 1.00 92.50 133 ASP A N 1
ATOM 1020 C CA . ASP A 1 133 ? 9.023 3.363 5.534 1.00 92.50 133 ASP A CA 1
ATOM 1021 C C . ASP A 1 133 ? 9.875 4.579 5.932 1.00 92.50 133 ASP A C 1
ATOM 1023 O O . ASP A 1 133 ? 9.462 5.482 6.661 1.00 92.50 133 ASP A O 1
ATOM 1027 N N . VAL A 1 134 ? 11.114 4.573 5.452 1.00 88.44 134 VAL A N 1
ATOM 1028 C CA . VAL A 1 134 ? 12.068 5.674 5.531 1.00 88.44 134 VAL A CA 1
ATOM 1029 C C . VAL A 1 134 ? 12.385 6.075 4.097 1.00 88.44 134 VAL A C 1
ATOM 1031 O O . VAL A 1 134 ? 13.061 5.341 3.378 1.00 88.44 134 VAL A O 1
ATOM 1034 N N . ALA A 1 135 ? 11.921 7.256 3.686 1.00 73.94 135 ALA A N 1
ATOM 1035 C CA . ALA A 1 135 ? 11.945 7.701 2.289 1.00 73.94 135 ALA A CA 1
ATOM 1036 C C . ALA A 1 135 ? 13.325 7.613 1.603 1.00 73.94 135 ALA A C 1
ATOM 1038 O O . ALA A 1 135 ? 13.401 7.435 0.393 1.00 73.94 135 ALA A O 1
ATOM 1039 N N . THR A 1 136 ? 14.421 7.695 2.363 1.00 76.19 136 THR A N 1
ATOM 1040 C CA . THR A 1 136 ? 15.793 7.630 1.832 1.00 76.19 136 THR A CA 1
ATOM 1041 C C . THR A 1 136 ? 16.299 6.212 1.551 1.00 76.19 136 THR A C 1
ATOM 1043 O O . THR A 1 136 ? 17.405 6.055 1.040 1.00 76.19 136 THR A O 1
ATOM 1046 N N . ARG A 1 137 ? 15.547 5.159 1.900 1.00 83.44 137 ARG A N 1
ATOM 1047 C CA . ARG A 1 137 ? 15.994 3.762 1.784 1.00 83.44 137 ARG A CA 1
ATOM 1048 C C . ARG A 1 137 ? 14.934 2.904 1.112 1.00 83.44 137 ARG A C 1
ATOM 1050 O O . ARG A 1 137 ? 13.969 2.500 1.761 1.00 83.44 137 ARG A O 1
ATOM 1057 N N . TRP A 1 138 ? 15.180 2.520 -0.139 1.00 86.12 138 TRP A N 1
ATOM 1058 C CA . TRP A 1 138 ? 14.267 1.679 -0.925 1.00 86.12 138 TRP A CA 1
ATOM 1059 C C . TRP A 1 138 ? 13.872 0.373 -0.207 1.00 86.12 138 TRP A C 1
ATOM 1061 O O . TRP A 1 138 ? 12.713 -0.027 -0.263 1.00 86.12 138 TRP A O 1
ATOM 1071 N N . ASN A 1 139 ? 14.794 -0.240 0.553 1.00 88.69 139 ASN A N 1
ATOM 1072 C CA . ASN A 1 139 ? 14.527 -1.447 1.349 1.00 88.69 139 ASN A CA 1
ATOM 1073 C C . ASN A 1 139 ? 13.374 -1.258 2.345 1.00 88.69 139 ASN A C 1
ATOM 1075 O O . ASN A 1 139 ? 12.579 -2.165 2.563 1.00 88.69 139 ASN A O 1
ATOM 1079 N N . SER A 1 140 ? 13.273 -0.080 2.964 1.00 92.31 140 SER A N 1
ATOM 1080 C CA . SER A 1 140 ? 12.214 0.191 3.939 1.00 92.31 140 SER A CA 1
ATOM 1081 C C . SER A 1 140 ? 10.847 0.335 3.269 1.00 92.31 140 SER A C 1
ATOM 1083 O O . SER A 1 140 ? 9.859 -0.172 3.792 1.00 92.31 140 SER A O 1
ATOM 1085 N N . THR A 1 141 ? 10.801 0.942 2.078 1.00 92.31 141 THR A N 1
ATOM 1086 C CA . THR A 1 141 ? 9.590 1.004 1.255 1.00 92.31 141 THR A CA 1
ATOM 1087 C C . THR A 1 141 ? 9.177 -0.395 0.805 1.00 92.31 141 THR A C 1
ATOM 1089 O O . THR A 1 141 ? 8.005 -0.733 0.921 1.00 92.31 141 THR A O 1
ATOM 1092 N N . HIS A 1 142 ? 10.129 -1.239 0.393 1.00 92.38 142 HIS A N 1
ATOM 1093 C CA . HIS A 1 142 ? 9.863 -2.643 0.072 1.00 92.38 142 HIS A CA 1
ATOM 1094 C C . HIS A 1 142 ? 9.261 -3.394 1.272 1.00 92.38 142 HIS A C 1
ATOM 1096 O O . HIS A 1 142 ? 8.185 -3.966 1.153 1.00 92.38 142 HIS A O 1
ATOM 1102 N N . HIS A 1 143 ? 9.868 -3.309 2.462 1.00 94.56 143 HIS A N 1
ATOM 1103 C CA . HIS A 1 143 ? 9.321 -3.943 3.670 1.00 94.56 143 HIS A CA 1
ATOM 1104 C C . HIS A 1 143 ? 7.922 -3.437 4.052 1.00 94.56 143 HIS A C 1
ATOM 1106 O O . HIS A 1 143 ? 7.078 -4.235 4.461 1.00 94.56 143 HIS A O 1
ATOM 1112 N N . MET A 1 144 ? 7.662 -2.133 3.910 1.00 96.69 144 MET A N 1
ATOM 1113 C CA . MET A 1 144 ? 6.325 -1.565 4.100 1.00 96.69 144 MET A CA 1
ATOM 1114 C C . MET A 1 144 ? 5.326 -2.172 3.107 1.00 96.69 144 MET A C 1
ATOM 1116 O O . MET A 1 144 ? 4.240 -2.574 3.518 1.00 96.69 144 MET A O 1
ATOM 1120 N N . ILE A 1 145 ? 5.688 -2.270 1.824 1.00 95.75 145 ILE A N 1
ATOM 1121 C CA . ILE A 1 145 ? 4.835 -2.845 0.776 1.00 95.75 145 ILE A CA 1
ATOM 1122 C C . ILE A 1 145 ? 4.535 -4.316 1.059 1.00 95.75 145 ILE A C 1
ATOM 1124 O O . ILE A 1 145 ? 3.361 -4.681 1.085 1.00 95.75 145 ILE A O 1
ATOM 1128 N N . CYS A 1 146 ? 5.547 -5.143 1.346 1.00 96.25 146 CYS A N 1
ATOM 1129 C CA . CYS A 1 146 ? 5.327 -6.555 1.668 1.00 96.25 146 CYS A CA 1
ATOM 1130 C C . CYS A 1 146 ? 4.353 -6.700 2.848 1.00 96.25 146 CYS A C 1
ATOM 1132 O O . CYS A 1 146 ? 3.391 -7.461 2.775 1.00 96.25 146 CYS A O 1
ATOM 1134 N N . ARG A 1 147 ? 4.535 -5.897 3.908 1.00 97.38 147 ARG A N 1
ATOM 1135 C CA . ARG A 1 147 ? 3.642 -5.909 5.074 1.00 97.38 147 ARG A CA 1
ATOM 1136 C C . ARG A 1 147 ? 2.219 -5.456 4.739 1.00 97.38 147 ARG A C 1
ATOM 1138 O O . ARG A 1 147 ? 1.264 -5.999 5.283 1.00 97.38 147 ARG A O 1
ATOM 1145 N N . LEU A 1 148 ? 2.053 -4.464 3.867 1.00 96.88 148 LEU A N 1
ATOM 1146 C CA . LEU A 1 148 ? 0.732 -4.024 3.412 1.00 96.88 148 LEU A CA 1
ATOM 1147 C C . LEU A 1 148 ? 0.023 -5.100 2.586 1.00 96.88 148 LEU A C 1
ATOM 1149 O O . LEU A 1 148 ? -1.185 -5.263 2.730 1.00 96.88 148 LEU A O 1
ATOM 1153 N N . LEU A 1 149 ? 0.763 -5.844 1.759 1.00 96.62 149 LEU A N 1
ATOM 1154 C CA . LEU A 1 149 ? 0.224 -6.967 0.992 1.00 96.62 149 LEU A CA 1
ATOM 1155 C C . LEU A 1 149 ? -0.208 -8.124 1.907 1.00 96.62 149 LEU A C 1
ATOM 1157 O O . LEU A 1 149 ? -1.281 -8.682 1.688 1.00 96.62 149 LEU A O 1
ATOM 1161 N N . GLU A 1 150 ? 0.560 -8.433 2.958 1.00 96.31 150 GLU A N 1
ATOM 1162 C CA . GLU A 1 150 ? 0.172 -9.399 4.005 1.00 96.31 150 GLU A CA 1
ATOM 1163 C C . GLU A 1 150 ? -1.100 -8.959 4.747 1.00 96.31 150 GLU A C 1
ATOM 1165 O O . GLU A 1 150 ? -1.985 -9.765 5.022 1.00 96.31 150 GLU A O 1
ATOM 1170 N N . LEU A 1 151 ? -1.206 -7.663 5.048 1.00 96.62 151 LEU A N 1
ATOM 1171 C CA . LEU A 1 151 ? -2.335 -7.071 5.764 1.00 96.62 151 LEU A CA 1
ATOM 1172 C C . LEU A 1 151 ? -3.535 -6.739 4.868 1.00 96.62 151 LEU A C 1
ATOM 1174 O O . LEU A 1 151 ? -4.529 -6.227 5.386 1.00 96.62 151 LEU A O 1
ATOM 1178 N N . ARG A 1 152 ? -3.473 -6.995 3.553 1.00 96.00 152 ARG A N 1
ATOM 1179 C CA . ARG A 1 152 ? -4.520 -6.590 2.600 1.00 96.00 152 ARG A CA 1
ATOM 1180 C C . ARG A 1 152 ? -5.931 -7.002 3.048 1.00 96.00 152 ARG A C 1
ATOM 1182 O O . ARG A 1 152 ? -6.771 -6.105 3.098 1.00 96.00 152 ARG A O 1
ATOM 1189 N N . PRO A 1 153 ? -6.210 -8.266 3.433 1.00 94.62 153 PRO A N 1
ATOM 1190 C CA . PRO A 1 153 ? -7.559 -8.663 3.847 1.00 94.62 153 PRO A CA 1
ATOM 1191 C C . PRO A 1 153 ? -8.063 -7.839 5.039 1.00 94.62 153 PRO A C 1
ATOM 1193 O O . PRO A 1 153 ? -9.165 -7.300 5.025 1.00 94.62 153 PRO A O 1
ATOM 1196 N N . THR A 1 154 ? -7.207 -7.646 6.041 1.00 95.38 154 THR A N 1
ATOM 1197 C CA . THR A 1 154 ? -7.516 -6.873 7.249 1.00 95.38 154 THR A CA 1
ATOM 1198 C C . THR A 1 154 ? -7.738 -5.391 6.948 1.00 95.38 154 THR A C 1
ATOM 1200 O O . THR A 1 154 ? -8.632 -4.760 7.511 1.00 95.38 154 THR A O 1
ATOM 1203 N N . LEU A 1 155 ? -6.930 -4.817 6.052 1.00 94.69 155 LEU A N 1
ATOM 1204 C CA . LEU A 1 155 ? -7.050 -3.422 5.628 1.00 94.69 155 LEU A CA 1
ATOM 1205 C C . LEU A 1 155 ? -8.288 -3.177 4.759 1.00 94.69 155 LEU A C 1
ATOM 1207 O O . LEU A 1 155 ? -8.758 -2.044 4.718 1.00 94.69 155 LEU A O 1
ATOM 1211 N N . GLN A 1 156 ? -8.821 -4.206 4.093 1.00 93.19 156 GLN A N 1
ATOM 1212 C CA . GLN A 1 156 ? -10.107 -4.146 3.392 1.00 93.19 156 GLN A CA 1
ATOM 1213 C C . GLN A 1 156 ? -11.292 -4.287 4.363 1.00 93.19 156 GLN A C 1
ATOM 1215 O O . GLN A 1 156 ? -12.254 -3.534 4.242 1.00 93.19 156 GLN A O 1
ATOM 1220 N N . ALA A 1 157 ? -11.176 -5.140 5.388 1.00 93.31 157 ALA A N 1
ATOM 1221 C CA . ALA A 1 157 ? -12.201 -5.313 6.424 1.00 93.31 157 ALA A CA 1
ATOM 1222 C C . ALA A 1 157 ? -12.330 -4.107 7.378 1.00 93.31 157 ALA A C 1
ATOM 1224 O O . ALA A 1 157 ? -13.380 -3.879 7.980 1.00 93.31 157 ALA A O 1
ATOM 1225 N N . PHE A 1 158 ? -11.269 -3.313 7.561 1.00 94.44 158 PHE A N 1
ATOM 1226 C CA . PHE A 1 158 ? -11.313 -2.164 8.470 1.00 94.44 158 PHE A CA 1
ATOM 1227 C C . PHE A 1 158 ? -12.304 -1.068 8.017 1.00 94.44 158 PHE A C 1
ATOM 1229 O O . PHE A 1 158 ? -13.129 -0.667 8.837 1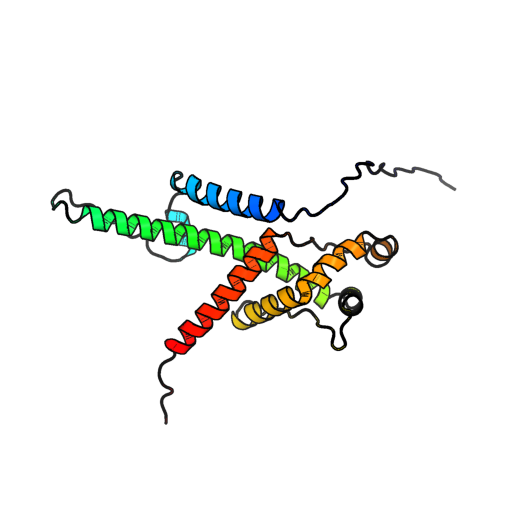.00 94.44 158 PHE A O 1
ATOM 1236 N N . PRO A 1 159 ? -12.306 -0.606 6.749 1.00 91.25 159 PRO A N 1
ATOM 1237 C CA . PRO A 1 159 ? -13.359 0.264 6.226 1.00 91.25 159 PRO A CA 1
ATOM 1238 C C . PRO A 1 159 ? -14.774 -0.299 6.400 1.00 91.25 159 PRO A C 1
ATOM 1240 O O . PRO A 1 159 ? -15.670 0.448 6.772 1.00 91.25 159 PRO A O 1
ATOM 1243 N N . GLU A 1 160 ? -14.980 -1.604 6.205 1.00 91.50 160 GLU A N 1
ATOM 1244 C CA . GLU A 1 160 ? -16.286 -2.242 6.441 1.00 91.50 160 GLU A CA 1
ATOM 1245 C C . GLU A 1 160 ? -16.702 -2.128 7.911 1.00 91.50 160 GLU A C 1
ATOM 1247 O O . GLU A 1 160 ? -17.845 -1.797 8.224 1.00 91.50 160 GLU A O 1
ATOM 1252 N N . PHE A 1 161 ? -15.754 -2.308 8.835 1.00 92.75 161 PHE A N 1
ATOM 1253 C CA . PHE A 1 161 ? -16.002 -2.076 10.252 1.00 92.75 161 PHE A CA 1
ATOM 1254 C C . PHE A 1 161 ? -16.391 -0.617 10.539 1.00 92.75 161 PHE A C 1
ATOM 1256 O O . PHE A 1 161 ? -17.306 -0.400 11.334 1.00 92.75 161 PHE A O 1
ATOM 1263 N N . LEU A 1 162 ? -15.771 0.371 9.882 1.00 92.69 162 LEU A N 1
ATOM 1264 C CA . LEU A 1 162 ? -16.142 1.788 10.027 1.00 92.69 162 LEU A CA 1
ATOM 1265 C C . LEU A 1 162 ? -17.592 2.070 9.602 1.00 92.69 162 LEU A C 1
ATOM 1267 O O . LEU A 1 162 ? -18.210 2.985 10.140 1.00 92.69 162 LEU A O 1
ATOM 1271 N N . LEU A 1 163 ? -18.160 1.273 8.691 1.00 90.81 163 LEU A N 1
ATOM 1272 C CA . LEU A 1 163 ? -19.563 1.383 8.271 1.00 90.81 163 LEU A CA 1
ATOM 1273 C C . LEU A 1 163 ? -20.552 0.800 9.292 1.00 90.81 163 LEU A C 1
ATOM 1275 O O . LEU A 1 163 ? -21.759 1.023 9.185 1.00 90.81 163 LEU A O 1
ATOM 1279 N N . THR A 1 164 ? -20.083 0.076 10.307 1.00 94.44 164 THR A N 1
ATOM 1280 C CA . THR A 1 164 ? -20.949 -0.410 11.389 1.00 94.44 164 THR A CA 1
ATOM 1281 C C . THR A 1 164 ? -21.268 0.711 12.382 1.00 94.44 164 THR A C 1
ATOM 1283 O O . THR A 1 164 ? -20.496 1.656 12.539 1.00 94.44 164 THR A O 1
ATOM 1286 N N . ALA A 1 165 ? -22.385 0.599 13.112 1.00 93.94 165 ALA A N 1
ATOM 1287 C CA . ALA A 1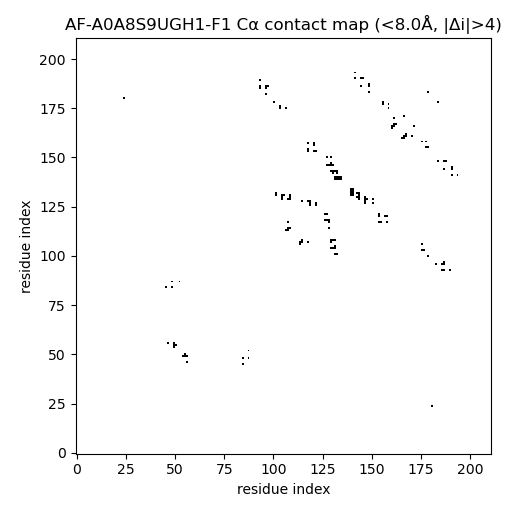 165 ? -22.737 1.573 14.154 1.00 93.94 165 ALA A CA 1
ATOM 1288 C C . ALA A 1 165 ? -21.621 1.721 15.205 1.00 93.94 165 ALA A C 1
ATOM 1290 O O . ALA A 1 165 ? -21.238 2.834 15.554 1.00 93.94 165 ALA A O 1
ATOM 1291 N N . LYS A 1 166 ? -21.033 0.591 15.624 1.00 92.69 166 LYS A N 1
ATOM 1292 C CA . LYS A 1 166 ? -19.904 0.562 16.560 1.00 92.69 166 LYS A CA 1
ATOM 1293 C C . LYS A 1 166 ? -18.653 1.222 15.978 1.00 92.69 166 LYS A C 1
ATOM 1295 O O . LYS A 1 166 ? -17.962 1.940 16.688 1.00 92.69 166 LYS A O 1
ATOM 1300 N N . GLY A 1 167 ? -18.359 0.987 14.700 1.00 92.38 167 GLY A N 1
ATOM 1301 C CA . GLY A 1 167 ? -17.219 1.608 14.029 1.00 92.38 167 GLY A CA 1
ATOM 1302 C C . GLY A 1 167 ? -17.355 3.121 13.929 1.00 92.38 167 GLY A C 1
ATOM 1303 O O . GLY A 1 167 ? -16.408 3.822 14.265 1.00 92.38 167 GLY A O 1
ATOM 1304 N N . ARG A 1 168 ? -18.537 3.629 13.560 1.00 91.56 168 ARG A N 1
ATOM 1305 C CA . ARG A 1 168 ? -18.804 5.076 13.524 1.00 91.56 168 ARG A CA 1
ATOM 1306 C C . ARG A 1 168 ? -18.698 5.738 14.893 1.00 91.56 168 ARG A C 1
ATOM 1308 O O . ARG A 1 168 ? -18.213 6.857 14.976 1.00 91.56 168 ARG A O 1
ATOM 1315 N N . GLU A 1 169 ? -19.134 5.061 15.952 1.00 93.69 169 GLU A N 1
ATOM 1316 C CA . GLU A 1 169 ? -18.999 5.561 17.325 1.00 93.69 169 GLU A CA 1
ATOM 1317 C C . GLU A 1 169 ? -17.530 5.570 17.782 1.00 93.69 169 GLU A C 1
ATOM 1319 O O . GLU A 1 169 ? -17.048 6.550 18.344 1.00 93.69 169 GLU A O 1
ATOM 1324 N N . GLU A 1 170 ? -16.795 4.486 17.522 1.00 92.44 170 GLU A N 1
ATOM 1325 C CA . GLU A 1 170 ? -15.416 4.317 17.993 1.00 92.44 170 GLU A CA 1
ATOM 1326 C C . GLU A 1 170 ? -14.395 5.134 17.176 1.00 92.44 170 GLU A C 1
ATOM 1328 O O . GLU A 1 170 ? -13.350 5.531 17.704 1.00 92.44 170 GLU A O 1
ATOM 1333 N N . PHE A 1 171 ? -14.706 5.399 15.906 1.00 93.50 171 PHE A N 1
ATOM 1334 C CA . PHE A 1 171 ? -13.831 6.017 14.909 1.00 93.50 171 PHE A CA 1
ATOM 1335 C C . PHE A 1 171 ? -14.544 7.137 14.134 1.00 93.50 171 PHE A C 1
ATOM 1337 O O . PHE A 1 171 ? -14.400 7.250 12.917 1.00 93.50 171 PHE A O 1
ATOM 1344 N N . SER A 1 172 ? -15.302 7.985 14.833 1.00 87.88 172 SER A N 1
ATOM 1345 C CA . SER A 1 172 ? -16.073 9.083 14.225 1.00 87.88 172 SER A CA 1
ATOM 1346 C C . SER A 1 172 ? -15.219 10.097 13.452 1.00 87.88 172 SER A C 1
ATOM 1348 O O . SER A 1 172 ? -15.730 10.815 12.602 1.00 87.88 172 SER A O 1
ATOM 1350 N N . ASP A 1 173 ? -13.921 10.171 13.751 1.00 87.94 173 ASP A N 1
ATOM 1351 C CA . ASP A 1 173 ? -12.944 11.085 13.155 1.00 87.94 173 ASP A CA 1
ATOM 1352 C C . ASP A 1 173 ? -11.974 10.382 12.180 1.00 87.94 173 ASP A C 1
ATOM 1354 O O . ASP A 1 173 ? -10.887 10.888 11.881 1.00 87.94 173 ASP A O 1
ATOM 1358 N N . ALA A 1 174 ? -12.305 9.169 11.728 1.00 86.75 174 ALA A N 1
ATOM 1359 C CA . ALA A 1 174 ? -11.442 8.409 10.835 1.00 86.75 174 ALA A CA 1
ATOM 1360 C C . ALA A 1 174 ? -11.534 8.884 9.379 1.00 86.75 174 ALA A C 1
ATOM 1362 O O . ALA A 1 174 ? -12.458 8.546 8.650 1.00 86.75 174 ALA A O 1
ATOM 1363 N N . GLU A 1 175 ? -10.486 9.565 8.922 1.00 82.88 175 GLU A N 1
ATOM 1364 C CA . GLU A 1 175 ? -10.282 9.936 7.516 1.00 82.88 175 GLU A CA 1
ATOM 1365 C C . GLU A 1 175 ? -9.354 8.935 6.799 1.00 82.88 175 GLU A C 1
ATOM 1367 O O . GLU A 1 175 ? -8.287 9.292 6.293 1.00 82.88 175 GLU A O 1
ATOM 1372 N N . ILE A 1 176 ? -9.703 7.643 6.794 1.00 87.19 176 ILE A N 1
ATOM 1373 C CA . ILE A 1 176 ? -8.966 6.650 5.994 1.00 87.19 176 ILE A CA 1
ATOM 1374 C C . ILE A 1 176 ? -9.678 6.432 4.666 1.00 87.19 176 ILE A C 1
ATOM 1376 O O . ILE A 1 176 ? -10.827 6.001 4.628 1.00 87.19 176 ILE A O 1
ATOM 1380 N N . THR A 1 177 ? -8.955 6.624 3.566 1.00 86.06 177 THR A N 1
ATOM 1381 C CA . THR A 1 177 ? -9.429 6.235 2.237 1.00 86.06 177 THR A CA 1
ATOM 1382 C C . THR A 1 177 ? -9.282 4.728 2.034 1.00 86.06 177 THR A C 1
ATOM 1384 O O . THR A 1 177 ? -8.190 4.183 2.231 1.00 86.06 177 THR A O 1
ATOM 1387 N N . ARG A 1 178 ? -10.352 4.059 1.587 1.00 89.94 178 ARG A N 1
ATOM 1388 C CA . ARG A 1 178 ? -10.315 2.647 1.170 1.00 89.94 178 ARG A CA 1
ATOM 1389 C C . ARG A 1 178 ? -9.397 2.506 -0.056 1.00 89.94 178 ARG A C 1
ATOM 1391 O O . ARG A 1 178 ? -9.648 3.178 -1.055 1.00 89.94 178 ARG A O 1
ATOM 1398 N N . PRO A 1 179 ? -8.347 1.665 -0.019 1.00 93.38 179 PRO A N 1
ATOM 1399 C CA . PRO A 1 179 ? -7.520 1.430 -1.200 1.00 93.38 179 PRO A CA 1
ATOM 1400 C C . PRO A 1 179 ? -8.317 0.732 -2.305 1.00 93.38 179 PRO A C 1
ATOM 1402 O O . PRO A 1 179 ? -9.001 -0.258 -2.033 1.00 93.38 179 PRO A O 1
ATOM 1405 N N . THR A 1 180 ? -8.203 1.222 -3.539 1.00 92.81 180 THR A N 1
ATOM 1406 C CA . THR A 1 180 ? -8.863 0.632 -4.715 1.00 92.81 180 THR A CA 1
ATOM 1407 C C . THR A 1 180 ? -8.143 -0.633 -5.197 1.00 92.81 180 THR A C 1
ATOM 1409 O O . THR A 1 180 ? -6.986 -0.880 -4.842 1.00 92.81 180 THR A O 1
ATOM 1412 N N . GLY A 1 181 ? -8.810 -1.446 -6.025 1.00 92.94 181 GLY A N 1
ATOM 1413 C CA . GLY A 1 181 ? -8.192 -2.618 -6.664 1.00 92.94 181 GLY A CA 1
ATOM 1414 C C . GLY A 1 181 ? -6.952 -2.247 -7.485 1.00 92.94 181 GLY A C 1
ATOM 1415 O O . GLY A 1 181 ? -5.900 -2.868 -7.334 1.00 92.94 181 GLY A O 1
ATOM 1416 N N . GLU A 1 182 ? -7.046 -1.155 -8.245 1.00 91.88 182 GLU A N 1
ATOM 1417 C CA . GLU A 1 182 ? -5.941 -0.549 -8.993 1.00 91.88 182 GLU A CA 1
ATOM 1418 C C . GLU A 1 182 ? -4.739 -0.236 -8.085 1.00 91.88 182 GLU A C 1
ATOM 1420 O O . GLU A 1 182 ? -3.621 -0.680 -8.345 1.00 91.88 182 GLU A O 1
ATOM 1425 N N . MET A 1 183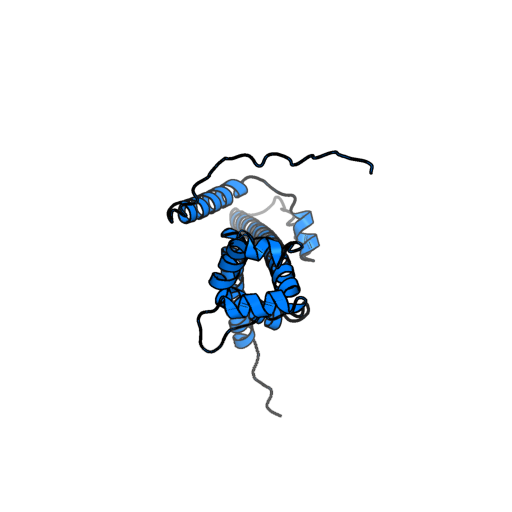 ? -4.959 0.438 -6.949 1.00 93.62 183 MET A N 1
ATOM 1426 C CA . MET A 1 183 ? -3.887 0.744 -5.994 1.00 93.62 183 MET A CA 1
ATOM 1427 C C . MET A 1 183 ? -3.154 -0.517 -5.519 1.00 93.62 183 MET A C 1
ATOM 1429 O O . MET A 1 183 ? -1.925 -0.519 -5.404 1.00 93.62 183 MET A O 1
ATOM 1433 N N . TRP A 1 184 ? -3.893 -1.595 -5.239 1.00 95.00 184 TRP A N 1
ATOM 1434 C CA . TRP A 1 184 ? -3.301 -2.872 -4.844 1.00 95.00 184 TRP A CA 1
ATOM 1435 C C . TRP A 1 184 ? -2.526 -3.540 -5.975 1.00 95.00 184 TRP A C 1
ATOM 1437 O O . TRP A 1 184 ? -1.498 -4.167 -5.711 1.00 95.00 184 TRP A O 1
ATOM 1447 N N . PHE A 1 185 ? -3.010 -3.429 -7.211 1.00 93.44 185 PHE A N 1
ATOM 1448 C CA . PHE A 1 185 ? -2.324 -3.938 -8.391 1.00 93.44 185 PHE A CA 1
ATOM 1449 C C . PHE A 1 185 ? -0.961 -3.258 -8.568 1.00 93.44 185 PHE A C 1
ATOM 1451 O O . PHE A 1 185 ? 0.058 -3.951 -8.585 1.00 93.44 185 PHE A O 1
ATOM 1458 N N . TYR A 1 186 ? -0.906 -1.921 -8.537 1.00 92.44 186 TYR A N 1
ATOM 1459 C CA . TYR A 1 186 ? 0.358 -1.176 -8.609 1.00 92.44 186 TYR A CA 1
ATOM 1460 C C . TYR A 1 186 ? 1.334 -1.555 -7.492 1.00 92.44 186 TYR A C 1
ATOM 1462 O O . TYR A 1 186 ? 2.533 -1.698 -7.736 1.00 92.44 186 TYR A O 1
ATOM 1470 N N . LEU A 1 187 ? 0.841 -1.769 -6.267 1.00 93.94 187 LEU A N 1
ATOM 1471 C CA . LEU A 1 187 ? 1.691 -2.193 -5.153 1.00 93.94 187 LEU A CA 1
ATOM 1472 C C . LEU A 1 187 ? 2.304 -3.583 -5.380 1.00 93.94 187 LEU A C 1
ATOM 1474 O O . LEU A 1 187 ? 3.479 -3.783 -5.076 1.00 93.94 187 LEU A O 1
ATOM 1478 N N . LYS A 1 188 ? 1.538 -4.526 -5.947 1.00 93.75 188 LYS A N 1
ATOM 1479 C CA . LYS A 1 188 ? 2.044 -5.855 -6.333 1.00 93.75 188 LYS A CA 1
ATOM 1480 C C . LYS A 1 188 ? 3.083 -5.760 -7.450 1.00 93.75 188 LYS A C 1
ATOM 1482 O O . LYS A 1 188 ? 4.110 -6.430 -7.373 1.00 93.75 188 LYS A O 1
ATOM 1487 N N . CYS A 1 189 ? 2.843 -4.939 -8.471 1.00 91.00 189 CYS A N 1
ATOM 1488 C CA . CYS A 1 189 ? 3.816 -4.711 -9.541 1.00 91.00 189 CYS A CA 1
ATOM 1489 C C . CYS A 1 189 ? 5.119 -4.132 -8.980 1.00 91.00 189 CYS A C 1
ATOM 1491 O O . CYS A 1 189 ? 6.203 -4.626 -9.293 1.00 91.00 189 CYS A O 1
ATOM 1493 N N . LEU A 1 190 ? 5.019 -3.144 -8.088 1.00 91.19 190 LEU A N 1
ATOM 1494 C CA . LEU A 1 190 ? 6.180 -2.532 -7.455 1.00 91.19 190 LEU A CA 1
ATOM 1495 C C . LEU A 1 190 ? 6.961 -3.521 -6.577 1.00 91.19 190 LEU A C 1
ATOM 1497 O O . LEU A 1 190 ? 8.186 -3.538 -6.648 1.00 91.19 190 LEU A O 1
ATOM 1501 N N . ASP A 1 191 ? 6.287 -4.367 -5.794 1.00 92.94 191 ASP A N 1
ATOM 1502 C CA . ASP A 1 191 ? 6.925 -5.446 -5.022 1.00 92.94 191 ASP A CA 1
ATOM 1503 C C . ASP A 1 191 ? 7.789 -6.343 -5.927 1.00 92.94 191 ASP A C 1
ATOM 1505 O O . ASP A 1 191 ? 8.984 -6.525 -5.683 1.00 92.94 191 ASP A O 1
ATOM 1509 N N . ARG A 1 192 ? 7.234 -6.800 -7.060 1.00 90.75 192 ARG A N 1
ATOM 1510 C CA . ARG A 1 192 ? 7.970 -7.617 -8.041 1.00 90.75 192 ARG A CA 1
ATOM 1511 C C . ARG A 1 192 ? 9.167 -6.884 -8.647 1.00 90.75 192 ARG A C 1
ATOM 1513 O O . ARG A 1 192 ? 10.238 -7.481 -8.772 1.00 90.75 192 ARG A O 1
ATOM 1520 N N . LEU A 1 193 ? 9.012 -5.605 -8.989 1.00 87.69 193 LEU A N 1
ATOM 1521 C CA . LEU A 1 193 ? 10.094 -4.783 -9.539 1.00 87.69 193 LEU A CA 1
ATOM 1522 C C . LEU A 1 193 ? 11.222 -4.551 -8.524 1.00 87.69 193 LEU A C 1
ATOM 1524 O O . LEU A 1 193 ? 12.396 -4.603 -8.889 1.00 87.69 193 LEU A O 1
ATOM 1528 N N . LEU A 1 194 ? 10.889 -4.332 -7.249 1.00 86.12 194 LEU A N 1
ATOM 1529 C CA . LEU A 1 194 ? 11.872 -4.136 -6.179 1.00 86.12 194 LEU A CA 1
ATOM 1530 C C . LEU A 1 194 ? 12.635 -5.425 -5.847 1.00 86.12 194 LEU A C 1
ATOM 1532 O O . LEU A 1 194 ? 13.836 -5.382 -5.575 1.00 86.12 194 LEU A O 1
ATOM 1536 N N . VAL A 1 195 ? 11.979 -6.585 -5.925 1.00 85.38 195 VAL A N 1
ATOM 1537 C CA . VAL A 1 195 ? 12.667 -7.880 -5.826 1.00 85.38 195 VAL A CA 1
ATOM 1538 C C . VAL A 1 195 ? 13.658 -8.043 -6.978 1.00 85.38 195 VAL A C 1
ATOM 1540 O O . VAL A 1 195 ? 14.813 -8.410 -6.749 1.00 85.38 195 VAL A O 1
ATOM 1543 N N . PHE A 1 196 ? 13.236 -7.734 -8.206 1.00 83.75 196 PHE A N 1
ATOM 1544 C CA . PHE A 1 196 ? 14.099 -7.816 -9.381 1.00 83.75 196 PHE A CA 1
ATOM 1545 C C . PHE A 1 196 ? 15.306 -6.873 -9.281 1.00 83.75 196 PHE A C 1
ATOM 1547 O O . PHE A 1 196 ? 16.439 -7.309 -9.487 1.00 83.75 196 PHE A O 1
ATOM 1554 N N . SER A 1 197 ? 15.103 -5.612 -8.893 1.00 77.69 197 SER A N 1
ATOM 1555 C CA . SER A 1 197 ? 16.202 -4.650 -8.743 1.00 77.69 197 SER A CA 1
ATOM 1556 C C . SER A 1 197 ? 17.197 -5.075 -7.661 1.00 77.69 197 SER A C 1
ATOM 1558 O O . SER A 1 197 ? 18.405 -4.937 -7.849 1.00 77.69 197 SER A O 1
ATOM 1560 N N . GLY A 1 198 ? 16.723 -5.689 -6.572 1.00 76.81 198 GLY A N 1
ATOM 1561 C CA . GLY A 1 198 ? 17.581 -6.295 -5.556 1.00 76.81 198 GLY A CA 1
ATOM 1562 C C . GLY A 1 198 ? 18.426 -7.460 -6.085 1.00 76.81 198 GLY A C 1
ATOM 1563 O O . GLY A 1 198 ? 19.577 -7.614 -5.674 1.00 76.81 198 GLY A O 1
ATOM 1564 N N . LEU A 1 199 ? 17.892 -8.273 -7.001 1.00 73.62 199 LEU A N 1
ATOM 1565 C CA . LEU A 1 199 ? 18.645 -9.349 -7.657 1.00 73.62 199 LEU A CA 1
ATOM 1566 C C . LEU A 1 199 ? 19.703 -8.795 -8.612 1.00 73.62 199 LEU A C 1
ATOM 1568 O O . LEU A 1 199 ? 20.851 -9.231 -8.555 1.00 73.62 199 LEU A O 1
ATOM 1572 N N . VAL A 1 200 ? 19.344 -7.805 -9.433 1.00 77.50 200 VAL A N 1
ATOM 1573 C CA . VAL A 1 200 ? 20.285 -7.129 -10.338 1.00 77.50 200 VAL A CA 1
ATOM 1574 C C . VAL A 1 200 ? 21.408 -6.469 -9.541 1.00 77.50 200 VAL A C 1
ATOM 1576 O O . VAL A 1 200 ? 22.578 -6.687 -9.838 1.00 77.50 200 VAL A O 1
ATOM 1579 N N . ALA A 1 201 ? 21.077 -5.742 -8.472 1.00 78.38 201 ALA A N 1
ATOM 1580 C CA . ALA A 1 201 ? 22.069 -5.113 -7.606 1.00 78.38 201 ALA A CA 1
ATOM 1581 C C . ALA A 1 201 ? 23.029 -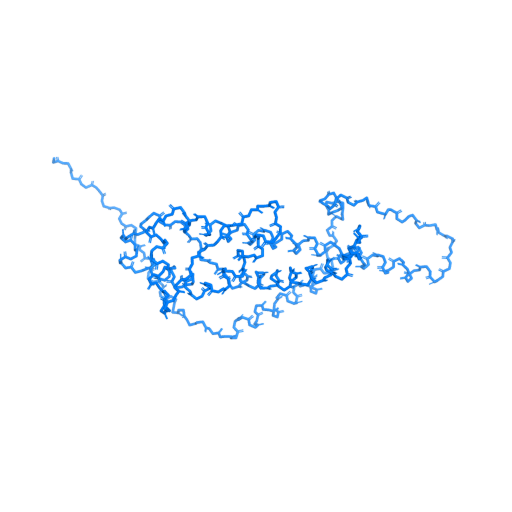6.136 -6.979 1.00 78.38 201 ALA A C 1
ATOM 1583 O O . ALA A 1 201 ? 24.217 -5.859 -6.878 1.00 78.38 201 ALA A O 1
ATOM 1584 N N . LYS A 1 202 ? 22.545 -7.325 -6.591 1.00 81.62 202 LYS A N 1
ATOM 1585 C CA . LYS A 1 202 ? 23.398 -8.416 -6.087 1.00 81.62 202 LYS A CA 1
ATOM 1586 C C . LYS A 1 202 ? 24.263 -9.044 -7.176 1.00 81.62 202 LYS A C 1
ATOM 1588 O O . LYS A 1 202 ? 25.406 -9.372 -6.897 1.00 81.62 202 LYS A O 1
ATOM 1593 N N . GLY A 1 203 ? 23.734 -9.215 -8.386 1.00 78.00 203 GLY A N 1
ATOM 1594 C CA . GLY A 1 203 ? 24.492 -9.754 -9.519 1.00 78.00 203 GLY A CA 1
ATOM 1595 C C . GLY A 1 203 ? 25.576 -8.799 -10.025 1.00 78.00 203 GLY A C 1
ATOM 1596 O O . GLY A 1 203 ? 26.596 -9.249 -10.532 1.00 78.00 203 GLY A O 1
ATOM 1597 N N . LEU A 1 204 ? 25.363 -7.490 -9.862 1.00 76.25 204 LEU A N 1
ATOM 1598 C CA . LEU A 1 204 ? 26.318 -6.438 -10.220 1.00 76.25 204 LEU A CA 1
ATOM 1599 C C . LEU A 1 204 ? 27.213 -6.002 -9.052 1.00 76.25 204 LEU A C 1
ATOM 1601 O O . LEU A 1 204 ? 28.178 -5.268 -9.270 1.00 76.25 204 LEU A O 1
ATOM 1605 N N . ALA A 1 205 ? 26.904 -6.413 -7.819 1.00 76.00 205 ALA A N 1
ATOM 1606 C CA . ALA A 1 205 ? 27.771 -6.175 -6.676 1.00 76.00 205 ALA A CA 1
ATOM 1607 C C . ALA A 1 205 ? 29.058 -6.978 -6.894 1.00 76.00 205 ALA A C 1
ATOM 1609 O O . ALA A 1 205 ? 29.059 -8.201 -6.782 1.00 76.00 205 ALA A O 1
ATOM 1610 N N . GLY A 1 206 ? 30.128 -6.275 -7.270 1.00 73.31 206 GLY A N 1
ATOM 1611 C CA . GLY A 1 206 ? 31.431 -6.880 -7.529 1.00 73.31 206 GLY A CA 1
ATOM 1612 C C . GLY A 1 206 ? 31.970 -7.662 -6.329 1.00 73.31 206 GLY A C 1
ATOM 1613 O O . GLY A 1 206 ? 31.522 -7.479 -5.193 1.00 73.31 206 GLY A O 1
ATOM 1614 N N . ASP A 1 207 ? 32.952 -8.525 -6.596 1.00 67.31 207 ASP A N 1
ATOM 1615 C CA . ASP A 1 207 ? 33.583 -9.356 -5.575 1.00 67.31 207 ASP A CA 1
ATOM 1616 C C . ASP A 1 207 ? 34.095 -8.508 -4.405 1.00 67.31 207 ASP A C 1
ATOM 1618 O O . ASP A 1 207 ? 34.761 -7.482 -4.573 1.00 67.31 207 ASP A O 1
ATOM 1622 N N . ILE A 1 208 ? 33.770 -8.955 -3.191 1.00 64.75 208 ILE A N 1
ATOM 1623 C CA . ILE A 1 208 ? 34.253 -8.352 -1.952 1.00 64.75 208 ILE A CA 1
ATOM 1624 C C . ILE A 1 208 ? 35.779 -8.434 -1.987 1.00 64.75 208 ILE A C 1
ATOM 1626 O O . ILE A 1 208 ? 36.337 -9.529 -1.924 1.00 64.75 208 ILE A O 1
ATOM 1630 N N . TYR A 1 209 ? 36.453 -7.284 -2.075 1.00 57.75 209 TYR A N 1
ATOM 1631 C CA . TYR A 1 209 ? 37.906 -7.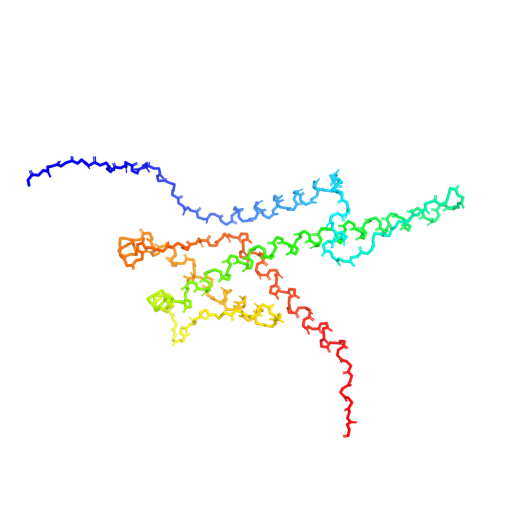208 -1.952 1.00 57.75 209 TYR A CA 1
ATOM 1632 C C . TYR A 1 209 ? 38.320 -7.807 -0.601 1.00 57.75 209 TYR A C 1
ATOM 1634 O O . TYR A 1 209 ? 38.190 -7.157 0.440 1.00 57.75 209 TYR A O 1
ATOM 1642 N N . GLN A 1 210 ? 38.787 -9.057 -0.606 1.00 55.56 210 GLN A N 1
ATOM 1643 C CA . GLN A 1 210 ? 39.426 -9.662 0.556 1.00 55.56 210 GLN A CA 1
ATOM 1644 C C . GLN A 1 210 ? 40.711 -8.873 0.830 1.00 55.56 210 GLN A C 1
ATOM 1646 O O . GLN A 1 210 ? 41.592 -8.798 -0.027 1.00 55.56 210 GLN A O 1
ATOM 1651 N N . ARG A 1 211 ? 40.765 -8.222 1.996 1.00 46.09 211 ARG A N 1
ATOM 1652 C CA . ARG A 1 211 ? 41.981 -7.617 2.549 1.00 46.09 211 ARG A CA 1
ATOM 1653 C C . ARG A 1 211 ? 42.722 -8.621 3.408 1.00 46.09 211 ARG A C 1
ATOM 1655 O O . ARG A 1 211 ? 42.030 -9.354 4.149 1.00 46.09 211 ARG A O 1
#

Secondary structure (DSSP, 8-state):
--------PPPP---------HHHHHHHHHHHHHHHHHGGG----THHHHHHHTPPP------S---TTHHHHHHHHHHHHHHHHHHHHHHHHHHHHHHHHHHHHHHHHH-HHHHHHHHHT--SSS--------TT-HHHHHHHHHHHHHTHHHHHHHHHHHTSHHHHHHTTT--PPPPPHHHHHHHHHHHHHHHHHHHHHHHHS------

Mean predicted aligned error: 15.09 Å

Sequence (211 aa):
MEDEEDDFAKLDENEENWVEEPYVELEAIAFMESDLLASSEETVSNAAVFEALHLEPVIVEADDSLDEGLDNGCLSVRAASQTLVDISQAVAATGKHVSSFRKIVHYFSKRSKAKDKLISLQDVSAPLTVISDVATRWNSTHHMICRLLELRPTLQAFPEFLLTAKGREEFSDAEITRPTGEMWFYLKCLDRLLVFSGLVAKGLAGDIYQR

Nearest PDB structures (foldseek):
  5zo6-assembly1_X  TM=2.901E-01  e=6.280E+00  Homo sapiens
  8g4k-assembly1_A  TM=2.204E-01  e=9.714E+00  synthetic construct

Solvent-accessible surface area (backbone atoms only — not comparable to full-atom values): 13104 Å² total; per-residue (Å²): 143,81,81,88,87,89,81,81,79,81,78,80,91,73,84,75,80,86,71,88,57,80,63,57,62,54,51,52,50,53,50,52,56,52,50,62,64,59,56,76,75,64,85,68,74,63,67,66,55,28,63,75,66,74,43,80,81,81,79,79,78,82,70,97,77,75,64,88,74,50,59,62,52,53,52,51,51,50,53,51,51,50,50,53,47,54,50,51,53,51,51,52,55,44,52,53,46,53,52,53,51,48,52,54,37,48,50,40,71,73,33,66,69,53,36,54,48,54,31,72,62,40,97,54,99,75,59,71,73,81,51,81,58,47,97,94,38,69,68,36,45,49,53,25,49,55,47,49,62,73,40,39,69,46,64,58,50,48,60,58,43,44,72,35,75,67,26,39,70,78,45,71,83,67,86,74,81,81,80,49,73,66,48,53,50,48,50,53,54,49,51,55,50,53,53,49,51,53,50,52,52,56,74,65,53,69,82,79,80,84,126

Foldseek 3Di:
DDDDDDDDDDDDPDPPPDDPDPVVVVVVVVVVVVVVVVCVPDDDPLVVLCVVVVHDPPDPPDDPDDDPVVVVVVVVVVVVSVVSVVVSVLVVVLVVLLVLLLVVLVVLVPDVVSVVLLQVLDPDPDGDHAQHADVVDVVRSLVNLVSCLVSVVSLQVLVVCCPDPVNCVSCVPDPRDRDDPVSNVSSVVVNVVSVVVVVVCVVPPDDDPDD

Radius of gyration: 24.7 Å; Cα contacts (8 Å, |Δi|>4): 91; chains: 1; bounding box: 78×45×74 Å